Protein AF-A0A180EZE5-F1 (afdb_monomer_lite)

Foldseek 3Di:
DCPLLCLLVVDDFPPDPVPDLWRSSLQVVLVLVQVLVVNDALVSSQVSCVVCVVVSCVVPNTPRGRDHSVVNCVSVVPDDPVSVVVSCQQFNDDDDWDDCPPPNDNTWDKDFDADPVVRGTRHIDTAPDPLSCCVRLLVRLVVDQQQVHAAEDEQSNPDPSNVVSCVVRYVHYHYHHDVVPVVVVVLQVVLVVPDDFPDKDWDWDQPPNDIDIDIDTHDDCCSRPPDDD

Sequence (229 aa):
MDSIYSYPSSIEDFCMEKKCFHKLSDILPTGLLTCLSHGEDYEDMVLSGNTRERFLKEMIPPANGIPSHDTFNRVFSGLEPDLLRQCLNNYGRKLKGVSPGSRGNTGLYIVNARVAENRLCTGQKRADDKSNEITAVPCLIEELDIGDAVVSIDAVGCQRDTAGRIVEKTDHYLLALKQNQPDLLNDASCGFMACPPESVCEEWEYDHGRYETRKCSIIKAKDAVPEKI

Secondary structure (DSSP, 8-state):
---TTTHHHHS---S-TTS-SS-HHHHHHHHHHHHHTT--SHHHHHHHHHHTHHHHHHHS--TT-SPPHHHHHHHHHHS-HHHHHHHHHHHT--PPP--TTSTT----EEEEEEETTTTEEEEEEEESSSTTHHHHHHHHHHHS--TT--EEE-STT--HHHHHHHHTT-S-EEEPPSTTSHHHHHHHHHHHHHSPPSEEEEEEEEETTEEEEEEEEE--HHHHS----

Radius of gyration: 23.84 Å; chains: 1; bounding box: 56×47×60 Å

Structure (mmCIF, N/CA/C/O backbone):
data_AF-A0A180EZE5-F1
#
_entry.id   AF-A0A180EZE5-F1
#
loop_
_atom_site.group_PDB
_atom_site.id
_atom_site.type_symbol
_atom_site.label_atom_id
_atom_site.label_alt_id
_atom_site.label_comp_id
_atom_site.label_asym_id
_atom_site.label_entity_id
_atom_site.label_seq_id
_atom_site.pdbx_PDB_ins_code
_atom_site.Cartn_x
_atom_site.Cartn_y
_atom_site.Cartn_z
_atom_site.occupancy
_atom_site.B_iso_or_equiv
_atom_site.auth_seq_id
_atom_site.auth_comp_id
_atom_site.auth_asym_id
_atom_site.auth_atom_id
_atom_site.pdbx_PDB_model_num
ATOM 1 N N . MET A 1 1 ? -12.780 -5.098 1.896 1.00 33.25 1 MET A N 1
ATOM 2 C CA . MET A 1 1 ? -12.423 -3.974 2.787 1.00 33.25 1 MET A CA 1
ATOM 3 C C . MET A 1 1 ? -13.478 -3.781 3.870 1.00 33.25 1 MET A C 1
ATOM 5 O O . MET A 1 1 ? -14.440 -3.032 3.709 1.00 33.25 1 MET A O 1
ATOM 9 N N . ASP A 1 2 ? -13.305 -4.492 4.977 1.00 36.94 2 ASP A N 1
ATOM 10 C CA . ASP A 1 2 ? -14.077 -4.257 6.190 1.00 36.94 2 ASP A CA 1
ATOM 11 C C . ASP A 1 2 ? -13.624 -2.926 6.802 1.00 36.94 2 ASP A C 1
ATOM 13 O O . ASP A 1 2 ? -12.470 -2.743 7.184 1.00 36.94 2 ASP A O 1
ATOM 17 N N . SER A 1 3 ? -14.517 -1.939 6.787 1.00 47.31 3 SER A N 1
ATOM 18 C CA . SER A 1 3 ? -14.232 -0.611 7.326 1.00 47.31 3 SER A CA 1
ATOM 19 C C . SER A 1 3 ? -13.976 -0.683 8.837 1.00 47.31 3 SER A C 1
ATOM 21 O O . SER A 1 3 ? -14.446 -1.608 9.487 1.00 47.31 3 SER A O 1
ATOM 23 N N . ILE A 1 4 ? -13.347 0.329 9.451 1.00 48.94 4 ILE A N 1
ATOM 24 C CA . ILE A 1 4 ? -13.227 0.427 10.928 1.00 48.94 4 ILE A CA 1
ATOM 25 C C . ILE A 1 4 ? -14.594 0.288 11.647 1.00 48.94 4 ILE A C 1
ATOM 27 O O . ILE A 1 4 ? -14.664 -0.018 12.835 1.00 48.94 4 ILE A O 1
ATOM 31 N N . TYR A 1 5 ? -15.691 0.473 10.903 1.00 51.41 5 TYR A N 1
ATOM 32 C CA . TYR A 1 5 ? -17.084 0.315 11.323 1.00 51.41 5 TYR A CA 1
ATOM 33 C C . TYR A 1 5 ? -17.618 -1.127 11.318 1.00 51.41 5 TYR A C 1
ATOM 35 O O . TYR A 1 5 ? -18.712 -1.348 11.831 1.00 51.41 5 TYR A O 1
ATOM 43 N N . SER A 1 6 ? -16.908 -2.111 10.758 1.00 50.81 6 SER A N 1
ATOM 44 C CA . SER A 1 6 ? -17.297 -3.528 10.853 1.00 50.81 6 SER A CA 1
ATOM 45 C C . SER A 1 6 ? -16.911 -4.128 12.208 1.00 50.81 6 SER A C 1
ATOM 47 O O . SER A 1 6 ? -17.573 -5.043 12.689 1.00 50.81 6 SER A O 1
ATOM 49 N N . TYR A 1 7 ? -15.897 -3.562 12.872 1.00 55.97 7 TYR A N 1
ATOM 50 C CA . TYR A 1 7 ? -15.385 -4.045 14.152 1.00 55.97 7 TYR A CA 1
ATOM 51 C C . TYR A 1 7 ? -16.444 -4.119 15.269 1.00 55.97 7 TYR A C 1
ATOM 53 O O . TYR A 1 7 ? -16.537 -5.163 15.917 1.00 55.97 7 TYR A O 1
ATOM 61 N N . PRO A 1 8 ? -17.316 -3.110 15.476 1.00 54.44 8 PRO A N 1
ATOM 62 C CA . PRO A 1 8 ? -18.401 -3.228 16.446 1.00 54.44 8 PRO A CA 1
ATOM 63 C C . PRO A 1 8 ? -19.376 -4.375 16.155 1.00 54.44 8 PRO A C 1
ATOM 65 O O . PRO A 1 8 ? -20.054 -4.822 17.070 1.00 54.44 8 PRO A O 1
ATOM 68 N N . SER A 1 9 ? -19.446 -4.849 14.906 1.00 54.94 9 SER A N 1
ATOM 69 C CA . SER A 1 9 ? -20.296 -5.979 14.504 1.00 54.94 9 SER A CA 1
ATOM 70 C C . SER A 1 9 ? -19.668 -7.339 14.835 1.00 54.94 9 SER A C 1
ATOM 72 O O . SER A 1 9 ? -20.372 -8.342 14.846 1.00 54.94 9 SER A O 1
ATOM 74 N N . SER A 1 10 ? -18.353 -7.379 15.091 1.00 53.69 10 SER A N 1
ATOM 75 C CA . SER A 1 10 ? -17.615 -8.589 15.496 1.00 53.69 10 SER A CA 1
ATOM 76 C C . SER A 1 10 ? -17.546 -8.807 17.010 1.00 53.69 10 SER A C 1
ATOM 78 O O . SER A 1 10 ? -17.134 -9.877 17.451 1.00 53.69 10 SER A O 1
ATOM 80 N N . ILE A 1 11 ? -17.944 -7.811 17.807 1.00 61.69 11 ILE A N 1
ATOM 81 C CA . ILE A 1 11 ? -18.055 -7.941 19.261 1.00 61.69 11 ILE A CA 1
ATOM 82 C C . ILE A 1 11 ? -19.474 -8.415 19.575 1.00 61.69 11 ILE A C 1
ATOM 84 O O . ILE A 1 11 ? -20.438 -7.785 19.141 1.00 61.69 11 ILE A O 1
ATOM 88 N N . GLU A 1 12 ? -19.609 -9.502 20.339 1.00 60.44 12 GLU A N 1
ATOM 89 C CA . GLU A 1 12 ? -20.913 -9.893 20.879 1.00 60.44 12 GLU A CA 1
ATOM 90 C C . GLU A 1 12 ? -21.479 -8.745 21.722 1.00 60.44 12 GLU A C 1
ATOM 92 O O . GLU A 1 12 ? -20.842 -8.272 22.668 1.00 60.44 12 GLU A O 1
ATOM 97 N N . ASP A 1 13 ? -22.673 -8.272 21.359 1.00 64.00 13 ASP A N 1
ATOM 98 C CA . ASP A 1 13 ? -23.316 -7.177 22.073 1.00 64.00 13 ASP A CA 1
ATOM 99 C C . ASP A 1 13 ? -23.750 -7.657 23.463 1.00 64.00 13 ASP A C 1
ATOM 101 O O . ASP A 1 13 ? -24.774 -8.314 23.645 1.00 64.00 13 ASP A O 1
ATOM 105 N N . PHE A 1 14 ? -22.938 -7.332 24.466 1.00 68.81 14 PHE A N 1
ATOM 106 C CA . PHE A 1 14 ? -23.221 -7.615 25.871 1.00 68.81 14 PHE A CA 1
ATOM 107 C C . PHE A 1 14 ? -24.246 -6.638 26.469 1.00 68.81 14 PHE A C 1
ATOM 109 O O . PHE A 1 14 ? -24.615 -6.755 27.644 1.00 68.81 14 PHE A O 1
ATOM 116 N N . CYS A 1 15 ? -24.723 -5.653 25.699 1.00 62.47 15 CYS A N 1
ATOM 117 C CA . CYS A 1 15 ? -25.784 -4.768 26.145 1.00 62.47 15 CYS A CA 1
ATOM 118 C C . CYS A 1 15 ? -27.107 -5.539 26.227 1.00 62.47 15 CYS A C 1
ATOM 120 O O . CYS A 1 15 ? -27.532 -6.217 25.298 1.00 62.47 15 CYS A O 1
ATOM 122 N N . MET A 1 16 ? -27.824 -5.394 27.342 1.00 60.62 16 MET A N 1
ATOM 123 C CA . MET A 1 16 ? -29.148 -6.003 27.488 1.00 60.62 16 MET A CA 1
ATOM 124 C C . MET A 1 16 ? -30.134 -5.425 26.455 1.00 60.62 16 MET A C 1
ATOM 126 O O . MET A 1 16 ? -30.582 -4.287 26.620 1.00 60.62 16 MET A O 1
ATOM 130 N N . GLU A 1 17 ? -30.543 -6.226 25.462 1.00 55.16 17 GLU A N 1
ATOM 131 C CA . GLU A 1 17 ? -31.421 -5.828 24.339 1.00 55.16 17 GLU A CA 1
ATOM 132 C C . GLU A 1 17 ? -32.682 -5.056 24.769 1.00 55.16 17 GLU A C 1
ATOM 134 O O . GLU A 1 17 ? -33.118 -4.126 24.099 1.00 55.16 17 GLU A O 1
ATOM 139 N N . LYS A 1 18 ? -33.268 -5.392 25.927 1.00 56.03 18 LYS A N 1
ATOM 140 C CA . LYS A 1 18 ? -34.511 -4.771 26.430 1.00 56.03 18 LYS A CA 1
ATOM 141 C C . LYS A 1 18 ? -34.307 -3.485 27.244 1.00 56.03 18 LYS A C 1
ATOM 143 O O . LYS A 1 18 ? -35.283 -2.919 27.732 1.00 56.03 18 LYS A O 1
ATOM 148 N N . LYS A 1 19 ? -33.062 -3.042 27.449 1.00 59.91 19 LYS A N 1
ATOM 149 C CA . LYS A 1 19 ? -32.699 -1.833 28.220 1.00 59.91 19 LYS A CA 1
ATOM 150 C C . LYS A 1 19 ? -31.668 -0.951 27.504 1.00 59.91 19 LYS A C 1
ATOM 152 O O . LYS A 1 19 ? -31.106 -0.047 28.130 1.00 59.91 19 LYS A O 1
ATOM 157 N N . CYS A 1 20 ? -31.389 -1.218 26.229 1.00 64.88 20 CYS A N 1
ATOM 158 C CA . CYS A 1 20 ? -30.400 -0.476 25.462 1.00 64.88 20 CYS A CA 1
ATOM 159 C C . CYS A 1 20 ? -31.057 0.274 24.306 1.00 64.88 20 CYS A C 1
ATOM 161 O O . CYS A 1 20 ? -31.614 -0.330 23.396 1.00 64.88 20 CYS A O 1
ATOM 163 N N . PHE A 1 21 ? -30.988 1.603 24.355 1.00 68.06 21 PHE A N 1
ATOM 164 C CA . PHE A 1 21 ? -31.449 2.469 23.270 1.00 68.06 21 PHE A CA 1
ATOM 165 C C . PHE A 1 21 ? -30.350 2.735 22.231 1.00 68.06 21 PHE A C 1
ATOM 167 O O . PHE A 1 21 ? -30.647 3.202 21.142 1.00 68.06 21 PHE A O 1
ATOM 174 N N . HIS A 1 22 ? -29.087 2.424 22.516 1.00 75.25 22 HIS A N 1
ATOM 175 C CA . HIS A 1 22 ? -27.974 2.651 21.590 1.00 75.25 22 HIS A CA 1
ATOM 176 C C . HIS A 1 22 ? -27.316 1.316 21.256 1.00 75.25 22 HIS A C 1
ATOM 178 O O . HIS A 1 22 ? -27.099 0.504 22.155 1.00 75.25 22 HIS A O 1
ATOM 184 N N . LYS A 1 23 ? -27.006 1.075 19.980 1.00 74.06 23 LYS A N 1
ATOM 185 C CA . LYS A 1 23 ? -26.261 -0.125 19.586 1.00 74.06 23 LYS A CA 1
ATOM 186 C C . LYS A 1 23 ? -24.794 0.041 19.950 1.00 74.06 23 LYS A C 1
ATOM 188 O O . LYS A 1 23 ? -24.275 1.157 19.907 1.00 74.06 23 LYS A O 1
ATOM 193 N N . LEU A 1 24 ? -24.092 -1.058 20.217 1.00 74.19 24 LEU A N 1
ATOM 194 C CA . LEU A 1 24 ? -22.646 -1.019 20.452 1.00 74.19 24 LEU A CA 1
ATOM 195 C C . LEU A 1 24 ? -21.884 -0.364 19.277 1.00 74.19 24 LEU A C 1
ATOM 197 O O . LEU A 1 24 ? -20.945 0.406 19.497 1.00 74.19 24 LEU A O 1
ATOM 201 N N . SER A 1 25 ? -22.367 -0.569 18.045 1.00 71.44 25 SER A N 1
ATOM 202 C CA . SER A 1 25 ? -21.892 0.094 16.818 1.00 71.44 25 SER A CA 1
ATOM 203 C C . SER A 1 25 ? -21.972 1.613 16.830 1.00 71.44 25 SER A C 1
ATOM 205 O O . SER A 1 25 ? -21.179 2.260 16.153 1.00 71.44 25 SER A O 1
ATOM 207 N N . ASP A 1 26 ? -22.882 2.186 17.610 1.00 73.38 26 ASP A N 1
ATOM 208 C CA . ASP A 1 26 ? -23.097 3.631 17.677 1.00 73.38 26 ASP A CA 1
ATOM 209 C C . ASP A 1 26 ? -22.217 4.260 18.776 1.00 73.38 26 ASP A C 1
ATOM 211 O O . ASP A 1 26 ? -21.847 5.435 18.722 1.00 73.38 26 ASP A O 1
ATOM 215 N N . ILE A 1 27 ? -21.850 3.460 19.784 1.00 80.62 27 ILE A N 1
ATOM 216 C CA . ILE A 1 27 ? -21.173 3.907 21.007 1.00 80.62 27 ILE A CA 1
ATOM 217 C C . ILE A 1 27 ? -19.649 3.882 20.839 1.00 80.62 27 ILE A C 1
ATOM 219 O O . ILE A 1 27 ? -18.979 4.878 21.130 1.00 80.62 27 ILE A O 1
ATOM 223 N N . LEU A 1 28 ? -19.085 2.772 20.348 1.00 78.88 28 LEU A N 1
ATOM 224 C CA . LEU A 1 28 ? -17.627 2.590 20.258 1.00 78.88 28 LEU A CA 1
ATOM 225 C C . LEU A 1 28 ? -16.921 3.640 19.386 1.00 78.88 28 LEU A C 1
ATOM 227 O O . LEU A 1 28 ? -15.881 4.151 19.812 1.00 78.88 28 LEU A O 1
ATOM 231 N N . PRO A 1 29 ? -17.453 4.022 18.211 1.00 76.88 29 PRO A N 1
ATOM 232 C CA . PRO A 1 29 ? -16.787 4.988 17.338 1.00 76.88 29 PRO A CA 1
ATOM 233 C C . PRO A 1 29 ? -16.702 6.374 17.974 1.00 76.88 29 PRO A C 1
ATOM 235 O O . PRO A 1 29 ? -15.671 7.036 17.859 1.00 76.88 29 PRO A O 1
ATOM 238 N N . THR A 1 30 ? -17.737 6.779 18.716 1.00 80.31 30 THR A N 1
ATOM 239 C CA . THR A 1 30 ? -17.747 8.048 19.456 1.00 80.31 30 THR A CA 1
ATOM 240 C C . THR A 1 30 ? -16.664 8.066 20.536 1.00 80.31 30 THR A C 1
ATOM 242 O O . THR A 1 30 ? -15.909 9.037 20.631 1.00 80.31 30 THR A O 1
ATOM 245 N N . GLY A 1 31 ? -16.509 6.979 21.300 1.00 79.88 31 GLY A N 1
ATOM 246 C CA . GLY A 1 31 ? -15.429 6.874 22.287 1.00 79.88 31 GLY A CA 1
ATOM 247 C C . GLY A 1 31 ? -14.039 6.862 21.646 1.00 79.88 31 GLY A C 1
ATOM 248 O O . GLY A 1 31 ? -13.158 7.605 22.074 1.00 79.88 31 GLY A O 1
ATOM 249 N N . LEU A 1 32 ? -13.857 6.120 20.550 1.00 76.75 32 LEU A N 1
ATOM 250 C CA . LEU A 1 32 ? -12.596 6.082 19.803 1.00 76.75 32 LEU A CA 1
ATOM 251 C C . LEU A 1 32 ? -12.189 7.469 19.276 1.00 76.75 32 LEU A C 1
ATOM 253 O O . LEU A 1 32 ? -11.058 7.908 19.487 1.00 76.75 32 LEU A O 1
ATOM 257 N N . LEU A 1 33 ? -13.109 8.177 18.614 1.00 76.06 33 LEU A N 1
ATOM 258 C CA . LEU A 1 33 ? -12.893 9.532 18.091 1.00 76.06 33 LEU A CA 1
ATOM 259 C C . LEU A 1 33 ? -12.525 10.522 19.195 1.00 76.06 33 LEU A C 1
ATOM 261 O O . LEU A 1 33 ? -11.694 11.408 18.976 1.00 76.06 33 LEU A O 1
ATOM 265 N N . THR A 1 34 ? -13.128 10.361 20.370 1.00 81.56 34 THR A N 1
ATOM 266 C CA . THR A 1 34 ? -12.849 11.181 21.550 1.00 81.56 34 THR A CA 1
ATOM 267 C C . THR A 1 34 ? -11.429 10.944 22.049 1.00 81.56 34 THR A C 1
ATOM 269 O O . THR A 1 34 ? -10.660 11.900 22.137 1.00 81.56 34 THR A O 1
ATOM 272 N N . CYS A 1 35 ? -11.019 9.685 22.233 1.00 72.81 35 CYS A N 1
ATOM 273 C CA . CYS A 1 35 ? -9.651 9.349 22.637 1.00 72.81 35 CYS A CA 1
ATOM 274 C C . CYS A 1 35 ? -8.601 9.820 21.616 1.00 72.81 35 CYS A C 1
ATOM 276 O O . CYS A 1 35 ? -7.550 10.340 21.990 1.00 72.81 35 CYS A O 1
ATOM 278 N N . LEU A 1 36 ? -8.883 9.694 20.313 1.00 69.81 36 LEU A N 1
ATOM 279 C CA . LEU A 1 36 ? -8.010 10.208 19.247 1.00 69.81 36 LEU A CA 1
ATOM 280 C C . LEU A 1 36 ? -7.904 11.740 19.246 1.00 69.81 36 LEU A C 1
ATOM 282 O O . LEU A 1 36 ? -6.937 12.289 18.723 1.00 69.81 36 LEU A O 1
ATOM 286 N N . SER A 1 37 ? -8.889 12.421 19.829 1.00 72.44 37 SER A N 1
ATOM 287 C CA . SER A 1 37 ? -8.947 13.879 19.944 1.00 72.44 37 SER A CA 1
ATOM 288 C C . SER A 1 37 ? -8.471 14.394 21.301 1.00 72.44 37 SER A C 1
ATOM 290 O O . SER A 1 37 ? -8.698 15.563 21.596 1.00 72.44 37 SER A O 1
ATOM 292 N N .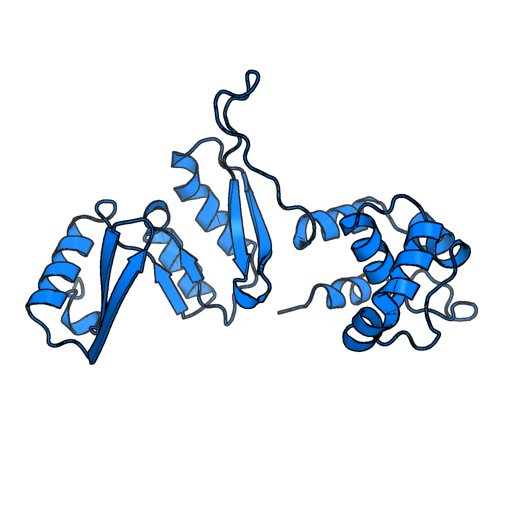 HIS A 1 38 ? -7.802 13.549 22.093 1.00 67.94 38 HIS A N 1
ATOM 293 C CA . HIS A 1 38 ? -7.311 13.858 23.440 1.00 67.94 38 HIS A CA 1
ATOM 294 C C . HIS A 1 38 ? -8.396 14.087 24.503 1.00 67.94 38 HIS A C 1
ATOM 296 O O . HIS A 1 38 ? -8.103 14.701 25.520 1.00 67.94 38 HIS A O 1
ATOM 302 N N . GLY A 1 39 ? -9.618 13.590 24.292 1.00 77.50 39 GLY A N 1
ATOM 303 C CA . GLY A 1 39 ? -10.589 13.480 25.380 1.00 77.50 39 GLY A CA 1
ATOM 304 C C . GLY A 1 39 ? -10.236 12.310 26.299 1.00 77.50 39 GLY A C 1
ATOM 305 O O . GLY A 1 39 ? -9.794 11.256 25.824 1.00 77.50 39 GLY A O 1
ATOM 306 N N . GLU A 1 40 ? -10.406 12.505 27.601 1.00 77.19 40 GLU A N 1
ATOM 307 C CA . GLU A 1 40 ? -9.927 11.599 28.649 1.00 77.19 40 GLU A CA 1
ATOM 308 C C . GLU A 1 40 ? -11.063 10.943 29.439 1.00 77.19 40 GLU A C 1
ATOM 310 O O . GLU A 1 40 ? -10.850 9.882 30.031 1.00 77.19 40 GLU A O 1
ATOM 315 N N . ASP A 1 41 ? -12.268 11.517 29.419 1.00 81.38 41 ASP A N 1
ATOM 316 C CA . ASP A 1 41 ? -13.398 11.024 30.205 1.00 81.38 41 ASP A CA 1
ATOM 317 C C . ASP A 1 41 ? -14.704 10.856 29.402 1.00 81.38 41 ASP A C 1
ATOM 319 O O . ASP A 1 41 ? -14.783 11.059 28.188 1.00 81.38 41 ASP A O 1
ATOM 323 N N . TYR A 1 42 ? -15.747 10.386 30.087 1.00 86.88 42 TYR A N 1
ATOM 324 C CA . TYR A 1 42 ? -17.048 10.131 29.471 1.00 86.88 42 TYR A CA 1
ATOM 325 C C . TYR A 1 42 ? -17.831 11.412 29.160 1.00 86.88 42 TYR A C 1
ATOM 327 O O . TYR A 1 42 ? -18.708 11.380 28.296 1.00 86.88 42 TYR A O 1
ATOM 335 N N . GLU A 1 43 ? -17.524 12.528 29.820 1.00 85.75 43 GLU A N 1
ATOM 336 C CA . GLU A 1 43 ? -18.112 13.832 29.502 1.00 85.75 43 GLU A CA 1
ATOM 337 C C . GLU A 1 43 ? -17.502 14.385 28.210 1.00 85.75 43 GLU A C 1
ATOM 339 O O . GLU A 1 43 ? -18.229 14.867 27.338 1.00 85.75 43 GLU A O 1
ATOM 344 N N . ASP A 1 44 ? -16.197 14.196 28.006 1.00 83.06 44 ASP A N 1
ATOM 345 C CA . ASP A 1 44 ? -15.520 14.481 26.743 1.00 83.06 44 ASP A CA 1
ATOM 346 C C . ASP A 1 44 ? -16.136 13.685 25.588 1.00 83.06 44 ASP A C 1
ATOM 348 O O . ASP A 1 44 ? -16.247 14.200 24.473 1.00 83.06 44 ASP A O 1
ATOM 352 N N . MET A 1 45 ? -16.587 12.448 25.831 1.00 86.38 45 MET A N 1
ATOM 353 C CA . MET A 1 45 ? -17.261 11.636 24.808 1.00 86.38 45 MET A CA 1
ATOM 354 C C . MET A 1 45 ? -18.618 12.217 24.416 1.00 86.38 45 MET A C 1
ATOM 356 O O . MET A 1 45 ? -18.942 12.283 23.226 1.00 86.38 45 MET A O 1
ATOM 360 N N . VAL A 1 46 ? -19.393 12.692 25.392 1.00 87.56 46 VAL A N 1
ATOM 361 C CA . VAL A 1 46 ? -20.659 13.395 25.143 1.00 87.56 46 VAL A CA 1
ATOM 362 C C . VAL A 1 46 ? -20.396 14.697 24.387 1.00 87.56 46 VAL A C 1
ATOM 364 O O . VAL A 1 46 ? -21.050 14.975 23.379 1.00 87.56 46 VAL A O 1
ATOM 367 N N . LEU A 1 47 ? -19.418 15.490 24.826 1.00 85.38 47 LEU A N 1
ATOM 368 C CA . LEU A 1 47 ? -19.050 16.755 24.195 1.00 85.38 47 LEU A CA 1
ATOM 369 C C . LEU A 1 47 ? -18.584 16.548 22.749 1.00 85.38 47 LEU A C 1
ATOM 371 O O . LEU A 1 47 ? -19.043 17.243 21.841 1.00 85.38 47 LEU A O 1
ATOM 375 N N . SER A 1 48 ? -17.710 15.573 22.519 1.00 82.62 48 SER A N 1
ATOM 376 C CA . SER A 1 48 ? -17.200 15.188 21.201 1.00 82.62 48 SER A CA 1
ATOM 377 C C . SER A 1 48 ? -18.328 14.713 20.285 1.00 82.62 48 SER A C 1
ATOM 379 O O . SER A 1 48 ? -18.431 15.180 19.146 1.00 82.62 48 SER A O 1
ATOM 381 N N . GLY A 1 49 ? -19.226 13.869 20.804 1.00 84.00 49 GLY A N 1
ATOM 382 C CA . GLY A 1 49 ? -20.406 13.392 20.091 1.00 84.00 49 GLY A CA 1
ATOM 383 C C . GLY A 1 49 ? -21.317 14.530 19.633 1.00 84.00 49 GLY A C 1
ATOM 384 O O . GLY A 1 49 ? -21.701 14.582 18.468 1.00 84.00 49 GLY A O 1
ATOM 385 N N . ASN A 1 50 ? -21.597 15.490 20.516 1.00 83.44 50 ASN A N 1
ATOM 386 C CA . ASN A 1 50 ? -22.417 16.659 20.189 1.00 83.44 50 ASN A CA 1
ATOM 387 C C . ASN A 1 50 ? -21.712 17.615 19.215 1.00 83.44 50 ASN A C 1
ATOM 389 O O . ASN A 1 50 ? -22.311 18.090 18.253 1.00 83.44 50 ASN A O 1
ATOM 393 N N . THR A 1 51 ? -20.419 17.872 19.417 1.00 82.81 51 THR A N 1
ATOM 394 C CA . THR A 1 51 ? -19.644 18.804 18.576 1.00 82.81 51 THR A CA 1
ATOM 395 C C . THR A 1 51 ? -19.462 18.270 17.153 1.00 82.81 51 THR A C 1
ATOM 397 O O . THR A 1 51 ? -19.339 19.040 16.200 1.00 82.81 51 THR A O 1
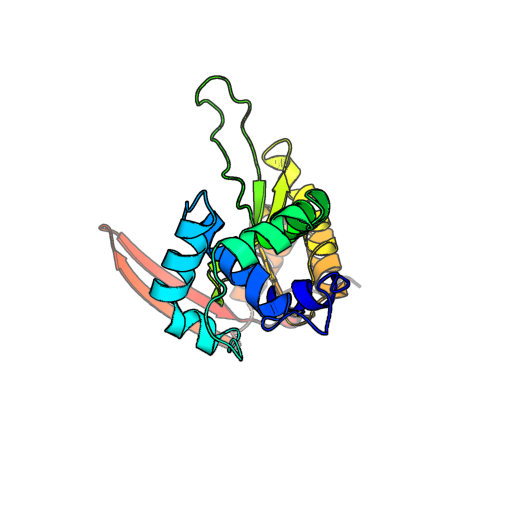ATOM 400 N N . ARG A 1 52 ? -19.448 16.944 16.990 1.00 77.38 52 ARG A N 1
ATOM 401 C CA . ARG A 1 52 ? -19.220 16.251 15.714 1.00 77.38 52 ARG A CA 1
ATOM 402 C C . ARG A 1 52 ? -20.446 15.477 15.245 1.00 77.38 52 ARG A C 1
ATOM 404 O O . ARG A 1 52 ? -20.319 14.599 14.397 1.00 77.38 52 ARG A O 1
ATOM 411 N N . GLU A 1 53 ? -21.629 15.825 15.745 1.00 75.31 53 GLU A N 1
ATOM 412 C CA . GLU A 1 53 ? -22.866 15.077 15.506 1.00 75.31 53 GLU A CA 1
ATOM 413 C C . GLU A 1 53 ? -23.159 14.913 14.008 1.00 75.31 53 GLU A C 1
ATOM 415 O O . GLU A 1 53 ? -23.553 13.839 13.564 1.00 75.31 53 GLU A O 1
ATOM 420 N N . ARG A 1 54 ? -22.911 15.953 13.202 1.00 75.19 54 ARG A N 1
ATOM 421 C CA . ARG A 1 54 ? -23.085 15.892 11.744 1.00 75.19 54 ARG A CA 1
ATOM 422 C C . ARG A 1 54 ? -22.179 14.842 11.092 1.00 75.19 54 ARG A C 1
ATOM 424 O O . ARG A 1 54 ? -22.658 14.041 10.301 1.00 75.19 54 ARG A O 1
ATOM 431 N N . PHE A 1 55 ? -20.898 14.842 11.450 1.00 72.44 55 PHE A N 1
ATOM 432 C CA . PHE A 1 55 ? -19.912 13.880 10.956 1.00 72.44 55 PHE A CA 1
ATOM 433 C C . PHE A 1 55 ? -20.260 12.455 11.402 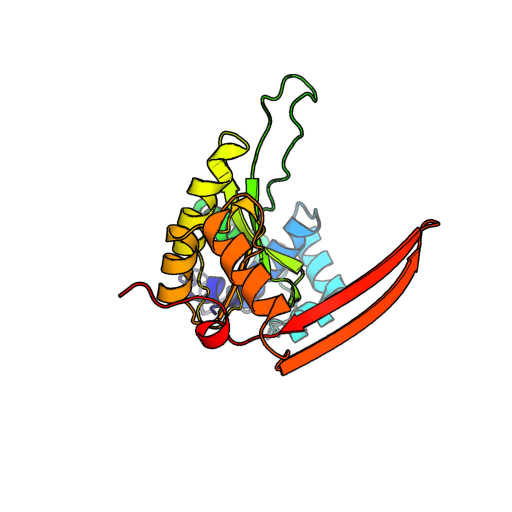1.00 72.44 55 PHE A C 1
ATOM 435 O O . PHE A 1 55 ? -20.248 11.532 10.595 1.00 72.44 55 PHE A O 1
ATOM 442 N N . LEU A 1 56 ? -20.670 12.289 12.663 1.00 71.06 56 LEU A N 1
ATOM 443 C CA . LEU A 1 56 ? -21.135 11.005 13.182 1.00 71.06 56 LEU A CA 1
ATOM 444 C C . LEU A 1 56 ? -22.388 10.520 12.451 1.00 71.06 56 LEU A C 1
ATOM 446 O O . LEU A 1 56 ? -22.416 9.368 12.056 1.00 71.06 56 LEU A O 1
ATOM 450 N N . LYS A 1 57 ? -23.375 11.382 12.179 1.00 71.94 57 LYS A N 1
ATOM 451 C CA . LYS A 1 57 ? -24.588 11.016 11.425 1.00 71.94 57 LYS A CA 1
ATOM 452 C C . LYS A 1 57 ? -24.303 10.567 9.993 1.00 71.94 57 LYS A C 1
ATOM 454 O O . LYS A 1 57 ? -24.996 9.684 9.499 1.00 71.94 57 LYS A O 1
ATOM 459 N N . GLU A 1 58 ? -23.317 11.176 9.337 1.00 70.94 58 GLU A N 1
ATOM 460 C CA . GLU A 1 58 ? -22.895 10.803 7.981 1.00 70.94 58 GLU A CA 1
ATOM 461 C C . GLU A 1 58 ? -22.182 9.440 7.955 1.00 70.94 58 GLU A C 1
ATOM 463 O O . GLU A 1 58 ? -22.283 8.717 6.967 1.00 70.94 58 GLU A O 1
ATOM 468 N N . MET A 1 59 ? -21.501 9.063 9.041 1.00 63.75 59 MET A N 1
ATOM 469 C CA . MET A 1 59 ? -20.746 7.807 9.129 1.00 63.75 59 MET A CA 1
ATOM 470 C C . MET A 1 59 ? -21.545 6.657 9.745 1.00 63.75 59 MET A C 1
ATOM 472 O O . MET A 1 59 ? -21.451 5.522 9.287 1.00 63.75 59 MET A O 1
ATOM 476 N N . ILE A 1 60 ? -22.292 6.940 10.811 1.00 65.69 60 ILE A N 1
ATOM 477 C CA . ILE A 1 60 ? -23.060 6.002 11.631 1.00 65.69 60 ILE A CA 1
ATOM 478 C C . ILE A 1 60 ? -24.270 6.766 12.180 1.00 65.69 60 ILE A C 1
ATOM 480 O O . ILE A 1 60 ? -24.155 7.403 13.223 1.00 65.69 60 ILE A O 1
ATOM 484 N N . PRO A 1 61 ? -25.428 6.756 11.502 1.00 62.47 61 PRO A N 1
ATOM 485 C CA . PRO A 1 61 ? -26.603 7.494 11.950 1.00 62.47 61 PRO A CA 1
ATOM 486 C C . PRO A 1 61 ? -27.122 6.897 13.267 1.00 62.47 61 PRO A C 1
ATOM 488 O O . PRO A 1 61 ? -27.759 5.838 13.240 1.00 62.47 61 PRO A O 1
ATOM 491 N N . PRO A 1 62 ? -26.885 7.542 14.429 1.00 63.22 62 PRO A N 1
ATOM 492 C CA . PRO A 1 62 ? -27.287 6.957 15.692 1.00 63.22 62 PRO A CA 1
ATOM 493 C C . PRO A 1 62 ? -28.802 7.112 15.810 1.00 63.22 62 PRO A C 1
ATOM 495 O O . PRO A 1 62 ? -29.322 8.230 15.846 1.00 63.22 62 PRO A O 1
ATOM 498 N N . ALA A 1 63 ? -29.523 5.991 15.868 1.00 66.56 63 ALA A N 1
ATOM 499 C CA . ALA A 1 63 ? -30.988 5.985 15.833 1.00 66.56 63 ALA A CA 1
ATOM 500 C C . ALA A 1 63 ? -31.624 6.797 16.979 1.00 66.56 63 ALA A C 1
ATOM 502 O O . ALA A 1 63 ? -32.724 7.320 16.824 1.00 66.56 63 ALA A O 1
ATOM 503 N N . ASN A 1 64 ? -30.916 6.922 18.106 1.00 75.75 64 ASN A N 1
ATOM 504 C CA . ASN A 1 64 ? -31.391 7.573 19.328 1.00 75.75 64 ASN A CA 1
ATOM 505 C C . ASN A 1 64 ? -30.478 8.722 19.803 1.00 75.75 64 ASN A C 1
ATOM 507 O O . ASN A 1 64 ? -30.494 9.078 20.978 1.00 75.75 64 ASN A O 1
ATOM 511 N N . GLY A 1 65 ? -29.688 9.316 18.900 1.00 78.19 65 GLY A N 1
ATOM 512 C CA . GLY A 1 65 ? -28.791 10.432 19.227 1.00 78.19 65 GLY A CA 1
ATOM 513 C C . GLY A 1 65 ? -27.525 10.016 19.986 1.00 78.19 65 GLY A C 1
ATOM 514 O O . GLY A 1 65 ? -27.168 8.837 20.028 1.00 78.19 65 GLY A O 1
ATOM 515 N N . ILE A 1 66 ? -26.819 10.999 20.552 1.00 83.75 66 ILE A N 1
ATOM 516 C CA . ILE A 1 66 ? -25.557 10.777 21.273 1.00 83.75 66 ILE A CA 1
ATOM 517 C C . ILE A 1 66 ? -25.839 10.151 22.654 1.00 83.75 66 ILE A C 1
ATOM 519 O O . ILE A 1 66 ? -26.671 10.685 23.391 1.00 83.75 66 ILE A O 1
ATOM 523 N N . PRO A 1 67 ? -25.163 9.045 23.027 1.00 85.50 67 PRO A N 1
ATOM 524 C CA . PRO A 1 67 ? -25.299 8.437 24.350 1.00 85.50 67 PRO A CA 1
ATOM 525 C C . PRO A 1 67 ? -24.898 9.383 25.493 1.00 85.50 67 PRO A C 1
ATOM 527 O O . PRO A 1 67 ? -24.056 10.260 25.320 1.00 85.50 67 PRO A O 1
ATOM 530 N N . SER A 1 68 ? -25.454 9.167 26.688 1.00 85.50 68 SER A N 1
ATOM 531 C CA . SER A 1 68 ? -25.028 9.869 27.910 1.00 85.50 68 SER A CA 1
ATOM 532 C C . SER A 1 68 ? -23.684 9.354 28.444 1.00 85.50 68 SER A C 1
ATOM 534 O O . SER A 1 68 ? -23.287 8.224 28.143 1.00 85.50 68 SER A O 1
ATOM 536 N N . HIS A 1 69 ? -23.028 10.130 29.318 1.00 82.50 69 HIS A N 1
ATOM 537 C CA . HIS A 1 69 ? -21.801 9.697 30.001 1.00 82.50 69 HIS A CA 1
ATOM 538 C C . HIS A 1 69 ? -22.009 8.388 30.783 1.00 82.50 69 HIS A C 1
ATOM 540 O O . HIS A 1 69 ? -21.147 7.516 30.748 1.00 82.50 69 HIS A O 1
ATOM 546 N N . ASP A 1 70 ? -23.178 8.188 31.407 1.00 80.81 70 ASP A N 1
ATOM 547 C CA . ASP A 1 70 ? -23.534 6.938 32.097 1.00 80.81 70 ASP A CA 1
ATOM 548 C C . ASP A 1 70 ? -23.595 5.743 31.140 1.00 80.81 70 ASP A C 1
ATOM 550 O O . ASP A 1 70 ? -23.199 4.625 31.482 1.00 80.81 70 ASP A O 1
ATOM 554 N N . THR A 1 71 ? -24.087 5.975 29.921 1.00 84.12 71 THR A N 1
ATOM 555 C CA . THR A 1 71 ? -24.163 4.943 28.883 1.00 84.12 71 THR A CA 1
ATOM 556 C C . THR A 1 71 ? -22.766 4.572 28.402 1.00 84.12 71 THR A C 1
ATOM 558 O O . THR A 1 71 ? -22.458 3.382 28.314 1.00 84.12 71 THR A O 1
ATOM 561 N N . PHE A 1 72 ? -21.903 5.564 28.162 1.00 84.50 72 PHE A N 1
ATOM 562 C CA . PHE A 1 72 ? -20.495 5.330 27.846 1.00 84.50 72 PHE A CA 1
ATOM 563 C C . PHE A 1 72 ? -19.789 4.580 28.972 1.00 84.50 72 PHE A C 1
ATOM 565 O O . PHE A 1 72 ? -19.187 3.542 28.714 1.00 84.50 72 PHE A O 1
ATOM 572 N N . ASN A 1 73 ? -19.935 5.031 30.217 1.00 83.06 73 ASN A N 1
ATOM 573 C CA . ASN A 1 73 ? -19.322 4.393 31.375 1.00 83.06 73 ASN A CA 1
ATOM 574 C C . ASN A 1 73 ? -19.725 2.920 31.495 1.00 83.06 73 ASN A C 1
ATOM 576 O O . ASN A 1 73 ? -18.869 2.053 31.651 1.00 83.06 73 ASN A O 1
ATOM 580 N N . ARG A 1 74 ? -21.018 2.612 31.354 1.00 81.62 74 ARG A N 1
ATOM 581 C CA . ARG A 1 74 ? -21.520 1.234 31.417 1.00 81.62 74 ARG A CA 1
ATOM 582 C C . ARG A 1 74 ? -20.930 0.347 30.320 1.00 81.62 74 ARG A C 1
ATOM 584 O O . ARG A 1 74 ? -20.589 -0.799 30.596 1.00 81.62 74 ARG A O 1
ATOM 591 N N . VAL A 1 75 ? -20.834 0.857 29.093 1.00 80.44 75 VAL A N 1
ATOM 592 C CA . VAL A 1 75 ? -20.310 0.096 27.951 1.00 80.44 75 VAL A CA 1
ATOM 593 C C . VAL A 1 75 ? -18.802 -0.082 28.058 1.00 80.44 75 VAL A C 1
ATOM 595 O O . VAL A 1 75 ? -18.326 -1.208 27.990 1.00 80.44 75 VAL A O 1
ATOM 598 N N . PHE A 1 76 ? -18.045 0.989 28.293 1.00 76.25 76 PHE A N 1
ATOM 599 C CA . PHE A 1 76 ? -16.587 0.919 28.390 1.00 76.25 76 PHE A CA 1
ATOM 600 C C . PHE A 1 76 ? -16.104 0.173 29.638 1.00 76.25 76 PHE A C 1
ATOM 602 O O . PHE A 1 76 ? -15.072 -0.484 29.568 1.00 76.25 76 PHE A O 1
ATOM 609 N N . SER A 1 77 ? -16.864 0.183 30.739 1.00 78.25 77 SER A N 1
ATOM 610 C CA . SER A 1 77 ? -16.566 -0.651 31.916 1.00 78.25 77 SER A CA 1
ATOM 611 C C . SER A 1 77 ? -16.817 -2.142 31.680 1.00 78.25 77 SER A C 1
ATOM 613 O O . SER A 1 77 ? -16.209 -2.973 32.349 1.00 78.25 77 SER A O 1
ATOM 615 N N . GLY A 1 78 ? -17.734 -2.488 30.770 1.00 74.00 78 GLY A N 1
ATOM 616 C CA . GLY A 1 78 ? -18.012 -3.873 30.375 1.00 74.00 78 GLY A CA 1
ATOM 617 C C . GLY A 1 78 ? -17.142 -4.371 29.220 1.00 74.00 78 GLY A C 1
ATOM 618 O O . GLY A 1 78 ? -17.120 -5.568 28.949 1.00 74.00 78 GLY A O 1
ATOM 619 N N . LEU A 1 79 ? -16.432 -3.467 28.542 1.00 72.00 79 LEU A N 1
ATOM 620 C CA . LEU A 1 79 ? -15.578 -3.797 27.413 1.00 72.00 79 LEU A CA 1
ATOM 621 C C . LEU A 1 79 ? -14.253 -4.379 27.907 1.00 72.00 79 LEU A C 1
ATOM 623 O O . LEU A 1 79 ? -13.554 -3.763 28.712 1.00 72.00 79 LEU A O 1
ATOM 627 N N . GLU A 1 80 ? -13.866 -5.539 27.384 1.00 66.88 80 GLU A N 1
ATOM 628 C CA . GLU A 1 80 ? -12.565 -6.115 27.705 1.00 66.88 80 GLU A CA 1
ATOM 629 C C . GLU A 1 80 ? -11.440 -5.208 27.156 1.00 66.88 80 GLU A C 1
ATOM 631 O O . GLU A 1 80 ? -11.409 -4.925 25.950 1.00 66.88 80 GLU A O 1
ATOM 636 N N . PRO A 1 81 ? -10.499 -4.731 27.998 1.00 60.72 81 PRO A N 1
ATOM 637 C CA . PRO A 1 81 ? -9.446 -3.804 27.570 1.00 60.72 81 PRO A CA 1
ATOM 638 C C . PRO A 1 81 ? -8.581 -4.339 26.422 1.00 60.72 81 PRO A C 1
ATOM 640 O O . PRO A 1 81 ? -8.064 -3.560 25.614 1.00 60.72 81 PRO A O 1
ATOM 643 N N . ASP A 1 82 ? -8.434 -5.661 26.335 1.00 57.12 82 ASP A N 1
ATOM 644 C CA . ASP A 1 82 ? -7.644 -6.321 25.300 1.00 57.12 82 ASP A CA 1
ATOM 645 C C . ASP A 1 82 ? -8.335 -6.310 23.928 1.00 57.12 82 ASP A C 1
ATOM 647 O O . ASP A 1 82 ? -7.646 -6.189 22.914 1.00 57.12 82 ASP A O 1
ATOM 651 N N . LEU A 1 83 ? -9.673 -6.285 23.876 1.00 57.81 83 LEU A N 1
ATOM 652 C CA . LEU A 1 83 ? -10.428 -6.105 22.630 1.00 57.81 83 LEU A CA 1
ATOM 653 C C . LEU A 1 83 ? -10.209 -4.694 22.065 1.00 57.81 83 LEU A C 1
ATOM 655 O O . LEU A 1 83 ? -9.848 -4.526 20.899 1.00 57.81 83 LEU A O 1
ATOM 659 N N . LEU A 1 84 ? -10.334 -3.652 22.896 1.00 57.69 84 LEU A N 1
ATOM 660 C CA . LEU A 1 84 ? -10.072 -2.276 22.452 1.00 57.69 84 LEU A CA 1
ATOM 661 C C . LEU A 1 84 ? -8.614 -2.083 22.033 1.00 57.69 84 LEU A C 1
ATOM 663 O O . LEU A 1 84 ? -8.343 -1.377 21.064 1.00 57.69 84 LEU A O 1
ATOM 667 N N . ARG A 1 85 ? -7.670 -2.718 22.736 1.00 55.53 85 ARG A N 1
ATOM 668 C CA . ARG A 1 85 ? -6.251 -2.722 22.361 1.00 55.53 85 ARG A CA 1
ATOM 669 C C . ARG A 1 85 ? -6.005 -3.405 21.027 1.00 55.53 85 ARG A C 1
ATOM 671 O O . ARG A 1 85 ? -5.260 -2.848 20.233 1.00 55.53 85 ARG A O 1
ATOM 678 N N . GLN A 1 86 ? -6.602 -4.564 20.762 1.00 55.50 86 GLN A N 1
ATOM 679 C CA . GLN A 1 86 ? -6.492 -5.217 19.455 1.00 55.50 86 GLN A CA 1
ATOM 680 C C . GLN A 1 86 ? -7.049 -4.316 18.348 1.00 55.50 86 GLN A C 1
ATOM 682 O O . GLN A 1 86 ? -6.388 -4.118 17.335 1.00 55.50 86 GLN A O 1
ATOM 687 N N . CYS A 1 87 ? -8.185 -3.659 18.584 1.00 54.31 87 CYS A N 1
ATOM 688 C CA . CYS A 1 87 ? -8.752 -2.688 17.650 1.00 54.31 87 CYS A CA 1
ATOM 689 C C . CYS A 1 87 ? -7.832 -1.475 17.429 1.00 54.31 87 CYS A C 1
ATOM 691 O O . CYS A 1 87 ? -7.496 -1.130 16.302 1.00 54.31 87 CYS A O 1
ATOM 693 N N . LEU A 1 88 ? -7.347 -0.846 18.498 1.00 52.91 88 LEU A N 1
ATOM 694 C CA . LEU A 1 88 ? -6.429 0.292 18.420 1.00 52.91 88 LEU A CA 1
ATOM 695 C C . LEU A 1 88 ? -5.055 -0.081 17.848 1.00 52.91 88 LEU A C 1
ATOM 697 O O . LEU A 1 88 ? -4.391 0.774 17.269 1.00 52.91 88 LEU A O 1
ATOM 701 N N . ASN A 1 89 ? -4.610 -1.326 17.988 1.00 52.03 89 ASN A N 1
ATOM 702 C CA . ASN A 1 89 ? -3.387 -1.809 17.351 1.00 52.03 89 ASN A CA 1
ATOM 703 C C . ASN A 1 89 ? -3.605 -2.071 15.857 1.00 52.03 89 ASN A C 1
ATOM 705 O O . ASN A 1 89 ? -2.730 -1.740 15.063 1.00 52.03 89 ASN A O 1
ATOM 709 N N . ASN A 1 90 ? -4.778 -2.579 15.477 1.00 53.22 90 ASN A N 1
ATOM 710 C CA . ASN A 1 90 ? -5.137 -2.819 14.081 1.00 53.22 90 ASN A CA 1
ATOM 711 C C . ASN A 1 90 ? -5.495 -1.517 13.336 1.00 53.22 90 ASN A C 1
ATOM 713 O O . ASN A 1 90 ? -5.292 -1.432 12.130 1.00 53.22 90 ASN A O 1
ATOM 717 N N . TYR A 1 91 ? -5.991 -0.487 14.037 1.00 51.34 91 TYR A N 1
ATOM 718 C CA . TYR A 1 91 ? -6.567 0.714 13.409 1.00 51.34 91 TYR A CA 1
ATOM 719 C C . TYR A 1 91 ? -6.094 2.070 13.977 1.00 51.34 91 TYR A C 1
ATOM 721 O O . TYR A 1 91 ? -6.398 3.110 13.394 1.00 51.34 91 TYR A O 1
ATOM 729 N N . GLY A 1 92 ? -5.395 2.119 15.119 1.00 48.59 92 GLY A N 1
ATOM 730 C CA . GLY A 1 92 ? -5.435 3.288 16.018 1.00 48.59 92 GLY A CA 1
ATOM 731 C C . GLY A 1 92 ? -4.126 3.920 16.510 1.00 48.59 92 GLY A C 1
ATOM 732 O O . GLY A 1 92 ? -4.200 4.974 17.141 1.00 48.59 92 GLY A O 1
ATOM 733 N N . ARG A 1 93 ? -2.919 3.407 16.241 1.00 45.66 93 ARG A N 1
ATOM 734 C CA . ARG A 1 93 ? -1.689 4.136 16.626 1.00 45.66 93 ARG A CA 1
ATOM 735 C C . ARG A 1 93 ? -0.651 4.193 15.525 1.00 45.66 93 ARG A C 1
ATOM 737 O O . ARG A 1 93 ? 0.017 3.216 15.232 1.00 45.66 93 ARG A O 1
ATOM 744 N N . LYS A 1 94 ? -0.422 5.412 15.023 1.00 46.91 94 LYS A N 1
ATOM 745 C CA . LYS A 1 94 ? 0.801 5.740 14.296 1.00 46.91 94 LYS A CA 1
ATOM 746 C C . LYS A 1 94 ? 1.956 5.859 15.298 1.00 46.91 94 LYS A C 1
ATOM 748 O O . LYS A 1 94 ? 2.154 6.926 15.881 1.00 46.91 94 LYS A O 1
ATOM 753 N N . LEU A 1 95 ? 2.729 4.798 15.508 1.00 53.03 95 LEU A N 1
ATOM 754 C CA . LEU A 1 95 ? 4.052 4.900 16.114 1.00 53.03 95 LEU A CA 1
ATOM 755 C C . LEU A 1 95 ? 4.865 5.924 15.304 1.00 53.03 95 LEU A C 1
ATOM 757 O O . LEU A 1 95 ? 4.954 5.847 14.074 1.00 53.03 95 LEU A O 1
ATOM 761 N N . LYS A 1 96 ? 5.403 6.936 15.988 1.00 49.41 96 LYS A N 1
ATOM 762 C CA . LYS A 1 96 ? 6.311 7.919 15.391 1.00 49.41 96 LYS A CA 1
ATOM 763 C C . LYS A 1 96 ? 7.733 7.402 15.555 1.00 49.41 96 LYS A C 1
ATOM 765 O O . LYS A 1 96 ? 8.170 7.167 16.679 1.00 49.41 96 LYS A O 1
ATOM 770 N N . GLY A 1 97 ? 8.441 7.248 14.438 1.00 50.94 97 GLY A N 1
ATOM 771 C CA . GLY A 1 97 ? 9.875 6.987 14.464 1.00 50.94 97 GLY A CA 1
ATOM 772 C C . GLY A 1 97 ? 10.591 8.112 15.205 1.00 50.94 97 GLY A C 1
ATOM 773 O O . GLY A 1 97 ? 10.248 9.286 15.047 1.00 50.94 97 GLY A O 1
ATOM 774 N N . VAL A 1 98 ? 11.561 7.751 16.038 1.00 53.41 98 VAL A N 1
ATOM 775 C CA . VAL A 1 98 ? 12.433 8.704 16.728 1.00 53.41 98 VAL A CA 1
ATOM 776 C C . VAL A 1 98 ? 13.808 8.578 16.094 1.00 53.41 98 VAL A C 1
ATOM 778 O O . VAL A 1 98 ? 14.321 7.462 15.965 1.00 53.41 98 VAL A O 1
ATOM 781 N N . SER A 1 99 ? 14.388 9.708 15.683 1.00 52.56 99 SER A N 1
ATOM 782 C CA . SER A 1 99 ? 15.688 9.720 15.020 1.00 52.56 99 SER A CA 1
ATOM 783 C C . SER A 1 99 ? 16.767 9.083 15.909 1.00 52.56 99 SER A C 1
ATOM 785 O O . SER A 1 99 ? 16.762 9.275 17.134 1.00 52.56 99 SER A O 1
ATOM 787 N N . PRO A 1 100 ? 17.709 8.329 15.314 1.00 51.72 100 PRO A N 1
ATOM 788 C CA . PRO A 1 100 ? 18.908 7.905 16.021 1.00 51.72 100 PRO A CA 1
ATOM 789 C C . PRO A 1 100 ? 19.651 9.155 16.513 1.00 51.72 100 PRO A C 1
ATOM 791 O O . PRO A 1 100 ? 19.926 10.060 15.727 1.00 51.72 100 PRO A O 1
ATOM 794 N N . GLY A 1 101 ? 19.934 9.236 17.815 1.00 52.88 101 GLY A N 1
ATOM 795 C CA . GLY A 1 101 ? 20.728 10.328 18.399 1.00 52.88 101 GLY A CA 1
ATOM 796 C C . GLY A 1 101 ? 19.981 11.332 19.284 1.00 52.88 101 GLY A C 1
ATOM 797 O O . GLY A 1 101 ? 20.631 12.090 20.002 1.00 52.88 101 GLY A O 1
ATOM 798 N N . SER A 1 102 ? 18.645 11.325 19.350 1.00 51.72 102 SER A N 1
ATOM 799 C CA . SER A 1 102 ? 17.948 12.088 20.397 1.00 51.72 102 SER A CA 1
ATOM 800 C C . SER A 1 102 ? 17.917 11.284 21.705 1.00 51.72 102 SER A C 1
ATOM 802 O O . SER A 1 102 ? 17.306 10.217 21.753 1.00 51.72 102 SER A O 1
ATOM 804 N N . ARG A 1 103 ? 18.544 11.791 22.776 1.00 50.25 103 ARG A N 1
ATOM 805 C CA . ARG A 1 103 ? 18.446 11.255 24.156 1.00 50.25 103 ARG A CA 1
ATOM 806 C C . ARG A 1 103 ? 18.820 9.765 24.335 1.00 50.25 103 ARG A C 1
ATOM 808 O O . ARG A 1 103 ? 18.175 9.068 25.108 1.00 50.25 103 ARG A O 1
ATOM 815 N N . GLY A 1 104 ? 19.845 9.262 23.641 1.00 53.09 104 GLY A N 1
ATOM 816 C CA . GLY A 1 104 ? 20.343 7.888 23.854 1.00 53.09 104 GLY A CA 1
ATOM 817 C C . GLY A 1 104 ? 19.476 6.769 23.255 1.00 53.09 104 GLY A C 1
ATOM 818 O O . GLY A 1 104 ? 19.658 5.605 23.591 1.00 53.09 104 GLY A O 1
ATOM 819 N N . ASN A 1 105 ? 18.543 7.109 22.364 1.00 54.75 105 ASN A N 1
ATOM 820 C CA . ASN A 1 105 ? 17.772 6.156 21.566 1.00 54.75 105 ASN A CA 1
ATOM 821 C C . ASN A 1 105 ? 18.629 5.548 20.432 1.00 54.75 105 ASN A C 1
ATOM 823 O O . ASN A 1 105 ? 19.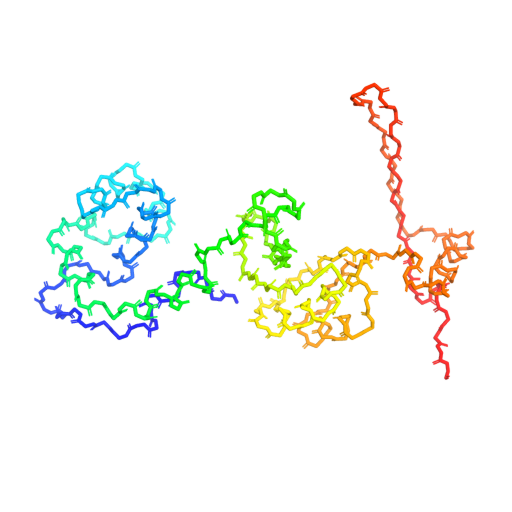299 6.287 19.707 1.00 54.75 105 ASN A O 1
ATOM 827 N N . THR A 1 106 ? 18.532 4.231 20.221 1.00 56.81 106 THR A N 1
ATOM 828 C CA . THR A 1 106 ? 19.183 3.480 19.126 1.00 56.81 106 THR A CA 1
ATOM 829 C C . THR A 1 106 ? 18.521 3.659 17.749 1.00 56.81 106 THR A C 1
ATOM 831 O O . THR A 1 106 ? 18.947 3.043 16.779 1.00 56.81 106 THR A O 1
ATOM 834 N N . GLY A 1 107 ? 17.515 4.531 17.638 1.00 59.53 107 GLY A N 1
ATOM 835 C CA . GLY A 1 107 ? 16.701 4.718 16.441 1.00 59.53 107 GLY A CA 1
ATOM 836 C C . GLY A 1 107 ? 15.532 3.739 16.434 1.00 59.53 107 GLY A C 1
ATOM 837 O O . GLY A 1 107 ? 15.719 2.533 16.557 1.00 59.53 107 GLY A O 1
ATOM 838 N N . LEU A 1 108 ? 14.309 4.256 16.311 1.00 65.81 108 LEU A N 1
ATOM 839 C CA . LEU A 1 108 ? 13.117 3.427 16.141 1.00 65.81 108 LEU A CA 1
ATOM 840 C C . LEU A 1 108 ? 12.703 3.511 14.671 1.00 65.81 108 LEU A C 1
ATOM 842 O O . LEU A 1 108 ? 12.049 4.479 14.274 1.00 65.81 108 LEU A O 1
ATOM 846 N N . TYR A 1 109 ? 13.116 2.527 13.874 1.00 73.00 109 TYR A N 1
ATOM 847 C CA . TYR A 1 109 ? 12.742 2.427 12.466 1.00 73.00 109 TYR A CA 1
ATOM 848 C C . TYR A 1 109 ? 11.375 1.755 12.358 1.00 73.00 109 TYR A C 1
ATOM 850 O O . TYR A 1 109 ? 11.111 0.737 12.998 1.00 73.00 109 TYR A O 1
ATOM 858 N N . ILE A 1 110 ? 10.467 2.370 11.604 1.00 77.94 110 ILE A N 1
ATOM 859 C CA . ILE A 1 110 ? 9.103 1.874 11.428 1.00 77.94 110 ILE A CA 1
ATOM 860 C C . ILE A 1 110 ? 8.731 1.991 9.962 1.00 77.94 110 ILE A C 1
ATOM 862 O O . ILE A 1 110 ? 8.750 3.087 9.396 1.00 77.94 110 ILE A O 1
ATOM 866 N N . VAL A 1 111 ? 8.297 0.872 9.401 1.00 82.12 111 VAL A N 1
ATOM 867 C CA . VAL A 1 111 ? 7.626 0.806 8.110 1.00 82.12 111 VAL A CA 1
ATOM 868 C C . VAL A 1 111 ? 6.142 1.062 8.336 1.00 82.12 111 VAL A C 1
ATOM 870 O O . VAL A 1 111 ? 5.519 0.426 9.184 1.00 82.12 111 VAL A O 1
ATOM 873 N N . ASN A 1 112 ? 5.578 2.004 7.584 1.00 83.69 112 ASN A N 1
ATOM 874 C CA . ASN A 1 112 ? 4.169 2.378 7.671 1.00 83.69 112 ASN A CA 1
ATOM 875 C C . ASN A 1 112 ? 3.461 2.047 6.363 1.00 83.69 112 ASN A C 1
ATOM 877 O O . ASN A 1 112 ? 3.860 2.560 5.319 1.00 83.69 112 ASN A O 1
ATOM 881 N N . ALA A 1 113 ? 2.362 1.306 6.437 1.00 86.81 113 ALA A N 1
ATOM 882 C CA . ALA A 1 113 ? 1.406 1.203 5.347 1.00 86.81 113 ALA A CA 1
ATOM 883 C C . ALA A 1 113 ? 0.374 2.321 5.486 1.00 86.81 113 ALA A C 1
ATOM 885 O O . ALA A 1 113 ? -0.229 2.507 6.549 1.00 86.81 113 ALA A O 1
ATOM 886 N N . ARG A 1 114 ? 0.207 3.111 4.424 1.00 83.50 114 ARG A N 1
ATOM 887 C CA . ARG A 1 114 ? -0.695 4.262 4.418 1.00 83.50 114 ARG A CA 1
ATOM 888 C C . ARG A 1 114 ? -1.634 4.203 3.228 1.00 83.50 114 ARG A C 1
ATOM 890 O O . ARG A 1 114 ? -1.189 3.979 2.111 1.00 83.50 114 ARG A O 1
ATOM 897 N N . VAL A 1 115 ? -2.901 4.499 3.487 1.00 81.56 115 VAL A N 1
ATOM 898 C CA . VAL A 1 115 ? -3.920 4.734 2.461 1.00 81.56 115 VAL A CA 1
ATOM 899 C C . VAL A 1 115 ? -3.900 6.223 2.135 1.00 81.56 115 VAL A C 1
ATOM 901 O O . VAL A 1 115 ? -4.111 7.058 3.024 1.00 81.56 115 VAL A O 1
ATOM 904 N N . ALA A 1 116 ? -3.573 6.562 0.890 1.00 77.62 116 ALA A N 1
ATOM 905 C CA . ALA A 1 116 ? -3.315 7.937 0.473 1.00 77.62 116 ALA A CA 1
ATOM 906 C C . ALA A 1 116 ? -4.589 8.795 0.523 1.00 77.62 116 ALA A C 1
ATOM 908 O O . ALA A 1 116 ? -4.569 9.900 1.071 1.00 77.62 116 ALA A O 1
ATOM 909 N N . GLU A 1 117 ? -5.698 8.243 0.038 1.00 73.06 117 GLU A N 1
ATOM 910 C CA . GLU A 1 117 ? -7.023 8.855 -0.072 1.00 73.06 117 GLU A CA 1
ATOM 911 C C . GLU A 1 117 ? -7.534 9.296 1.301 1.00 73.06 117 GLU A C 1
ATOM 913 O O . GLU A 1 117 ? -7.942 10.439 1.499 1.00 73.06 117 GLU A O 1
ATOM 918 N N . ASN A 1 118 ? -7.410 8.401 2.281 1.00 70.25 118 ASN A N 1
ATOM 919 C CA . ASN A 1 118 ? -7.926 8.604 3.634 1.00 70.25 118 ASN A CA 1
ATOM 920 C C . ASN A 1 118 ? -6.874 9.191 4.586 1.00 70.25 118 ASN A C 1
ATOM 922 O O . ASN A 1 118 ? -7.148 9.399 5.768 1.00 70.25 118 ASN A O 1
ATOM 926 N N . ARG A 1 119 ? -5.646 9.428 4.095 1.00 71.06 119 ARG A N 1
ATOM 927 C CA . ARG A 1 119 ? -4.470 9.866 4.872 1.00 71.06 119 ARG A CA 1
ATOM 928 C C . ARG A 1 119 ? -4.194 9.000 6.112 1.00 71.06 119 ARG A C 1
ATOM 930 O O . ARG A 1 119 ? -3.503 9.442 7.039 1.00 71.06 119 ARG A O 1
ATOM 937 N N . LEU A 1 120 ? -4.684 7.762 6.104 1.00 70.81 120 LEU A N 1
ATOM 938 C CA . LEU A 1 120 ? -4.730 6.846 7.239 1.00 70.81 120 LEU A CA 1
ATOM 939 C C . LEU A 1 120 ? -3.521 5.908 7.231 1.00 70.81 120 LEU A C 1
ATOM 941 O O . LEU A 1 120 ? -3.023 5.544 6.170 1.00 70.81 120 LEU A O 1
ATOM 945 N N . CYS A 1 121 ? -3.035 5.529 8.412 1.00 77.06 121 CYS A N 1
ATOM 946 C CA . CYS A 1 121 ? -2.041 4.467 8.566 1.00 77.06 121 CYS A CA 1
ATOM 947 C C . CYS A 1 121 ? -2.788 3.176 8.906 1.00 77.06 121 CYS A C 1
ATOM 949 O O . CYS A 1 121 ? -3.396 3.114 9.969 1.00 77.06 121 CYS A O 1
ATOM 951 N N . THR A 1 122 ? -2.771 2.194 8.011 1.00 73.88 122 THR A N 1
ATOM 952 C CA . THR A 1 122 ? -3.522 0.934 8.161 1.00 73.88 122 THR A CA 1
ATOM 953 C C . THR A 1 122 ? -2.681 -0.197 8.730 1.00 73.88 122 THR A C 1
ATOM 955 O O . THR A 1 122 ? -3.222 -1.190 9.188 1.00 73.88 122 THR A O 1
ATOM 958 N N . GLY A 1 123 ? -1.360 -0.041 8.737 1.00 78.00 123 GLY A N 1
ATOM 959 C CA . GLY A 1 123 ? -0.464 -1.001 9.360 1.00 78.00 123 GLY A CA 1
ATOM 960 C C . GLY A 1 123 ? 0.898 -0.392 9.631 1.00 78.00 123 GLY A C 1
ATOM 961 O O . GLY A 1 123 ? 1.309 0.575 8.978 1.00 78.00 123 GLY A O 1
ATOM 962 N N . GLN A 1 124 ? 1.596 -0.949 10.614 1.00 80.06 124 GLN A N 1
ATOM 963 C CA . GLN A 1 124 ? 2.952 -0.549 10.956 1.00 80.06 124 GLN A CA 1
ATOM 964 C C . GLN A 1 124 ? 3.773 -1.747 11.407 1.00 80.06 124 GLN A C 1
ATOM 966 O O . GLN A 1 124 ? 3.303 -2.568 12.191 1.00 80.06 124 GLN A O 1
ATOM 971 N N . LYS A 1 125 ? 5.037 -1.795 10.993 1.00 81.75 125 LYS A N 1
ATOM 972 C CA . LYS A 1 125 ? 5.995 -2.784 11.484 1.00 81.75 125 LYS A CA 1
ATOM 973 C C . LYS A 1 125 ? 7.263 -2.092 11.948 1.00 81.75 125 LYS A C 1
ATOM 975 O O . LYS A 1 125 ? 7.799 -1.227 11.257 1.00 81.75 125 LYS A O 1
ATOM 980 N N . ARG A 1 126 ? 7.747 -2.469 13.130 1.00 77.06 126 ARG A N 1
ATOM 981 C CA . ARG A 1 126 ? 9.067 -2.049 13.600 1.00 77.06 126 ARG A CA 1
ATOM 982 C C . ARG A 1 126 ? 10.135 -2.772 12.778 1.00 77.06 126 ARG A C 1
ATOM 984 O O . ARG A 1 126 ? 10.045 -3.983 12.604 1.00 77.06 126 ARG A O 1
ATOM 991 N N . ALA A 1 127 ? 11.138 -2.029 12.337 1.00 76.94 127 ALA A N 1
ATOM 992 C CA . ALA A 1 127 ? 12.390 -2.554 11.819 1.00 76.94 127 ALA A CA 1
ATOM 993 C C . ALA A 1 127 ? 13.482 -2.324 12.877 1.00 76.94 127 ALA A C 1
ATOM 995 O O . ALA A 1 127 ? 13.495 -1.288 13.552 1.00 76.94 127 ALA A O 1
ATOM 996 N N . ASP A 1 128 ? 14.364 -3.303 13.082 1.00 72.69 128 ASP A N 1
ATOM 997 C CA . ASP A 1 128 ? 15.434 -3.173 14.085 1.00 72.69 128 ASP A CA 1
ATOM 998 C C . ASP A 1 128 ? 16.477 -2.131 13.666 1.00 72.69 128 ASP A C 1
ATOM 1000 O O . ASP A 1 128 ? 17.041 -1.436 14.510 1.00 72.69 128 ASP A O 1
ATOM 1004 N N . ASP A 1 129 ? 16.665 -1.971 12.356 1.00 71.62 129 ASP A N 1
ATOM 1005 C CA . ASP A 1 129 ? 17.485 -0.944 11.732 1.00 71.62 129 ASP A CA 1
ATOM 1006 C C . ASP A 1 129 ? 16.936 -0.554 10.341 1.00 71.62 129 ASP A C 1
ATOM 1008 O O . ASP A 1 129 ? 15.866 -1.000 9.923 1.00 71.62 129 ASP A O 1
ATOM 1012 N N . LYS A 1 130 ? 17.676 0.293 9.617 1.00 66.69 130 LYS A N 1
ATOM 1013 C CA . LYS A 1 130 ? 17.320 0.768 8.271 1.00 66.69 130 LYS A CA 1
ATOM 1014 C C . LYS A 1 130 ? 17.350 -0.334 7.197 1.00 66.69 130 LYS A C 1
ATOM 1016 O O . LYS A 1 130 ? 16.622 -0.244 6.216 1.00 66.69 130 LYS A O 1
ATOM 1021 N N . SER A 1 131 ? 18.199 -1.351 7.340 1.00 68.81 131 SER A N 1
ATOM 1022 C CA . SER A 1 131 ? 18.273 -2.490 6.408 1.00 68.81 131 SER A CA 1
ATOM 1023 C C . SER A 1 131 ? 17.118 -3.470 6.599 1.00 68.81 131 SER A C 1
ATOM 1025 O O . SER A 1 131 ? 16.680 -4.099 5.634 1.00 68.81 131 SER A O 1
ATOM 1027 N N . ASN A 1 132 ? 16.576 -3.551 7.813 1.00 77.38 132 ASN A N 1
ATOM 1028 C CA . ASN A 1 132 ? 15.474 -4.447 8.153 1.00 77.38 132 ASN A CA 1
ATOM 1029 C C . ASN A 1 132 ? 14.124 -4.006 7.558 1.00 77.38 132 ASN A C 1
ATOM 1031 O O . ASN A 1 132 ? 13.138 -4.727 7.680 1.00 77.38 132 ASN A O 1
ATOM 1035 N N . GLU A 1 133 ? 14.053 -2.868 6.859 1.00 78.81 133 GLU A N 1
ATOM 1036 C CA . GLU A 1 133 ? 12.871 -2.498 6.066 1.00 78.81 133 GLU A CA 1
ATOM 1037 C C . GLU A 1 133 ? 12.587 -3.527 4.958 1.00 78.81 133 GLU A C 1
ATOM 1039 O O . GLU A 1 133 ? 11.424 -3.826 4.685 1.00 78.81 133 GLU A O 1
ATOM 1044 N N . ILE A 1 134 ? 13.636 -4.138 4.388 1.00 81.69 134 ILE A N 1
ATOM 1045 C CA . ILE A 1 134 ? 13.527 -5.162 3.335 1.00 81.69 134 ILE A CA 1
ATOM 1046 C C . ILE A 1 134 ? 12.745 -6.386 3.821 1.00 81.69 134 ILE A C 1
ATOM 1048 O O . ILE A 1 134 ? 11.998 -6.974 3.048 1.00 81.69 134 ILE A O 1
ATOM 1052 N N . THR A 1 135 ? 12.898 -6.764 5.091 1.00 83.06 135 THR A N 1
ATOM 1053 C CA . THR A 1 135 ? 12.190 -7.904 5.691 1.00 83.06 135 THR A CA 1
ATOM 1054 C C . THR A 1 135 ? 10.871 -7.489 6.340 1.00 83.06 135 THR A C 1
ATOM 1056 O O . THR A 1 135 ? 9.918 -8.263 6.344 1.00 83.06 135 THR A O 1
ATOM 1059 N N . ALA A 1 136 ? 10.773 -6.260 6.852 1.00 85.00 136 ALA A N 1
ATOM 1060 C CA . ALA A 1 136 ? 9.565 -5.758 7.499 1.00 85.00 136 ALA A CA 1
ATOM 1061 C C . ALA A 1 136 ? 8.418 -5.482 6.511 1.00 85.00 136 ALA A C 1
ATOM 1063 O O . ALA A 1 136 ? 7.257 -5.709 6.855 1.00 85.00 136 ALA A O 1
ATOM 1064 N N . VAL A 1 137 ? 8.722 -5.012 5.295 1.00 89.88 137 VAL A N 1
ATOM 1065 C CA . VAL A 1 137 ? 7.720 -4.725 4.252 1.00 89.88 137 VAL A CA 1
ATOM 1066 C C . VAL A 1 137 ? 6.942 -5.988 3.830 1.00 89.88 137 VAL A C 1
ATOM 1068 O O . VAL A 1 137 ? 5.712 -5.949 3.896 1.00 89.88 137 VAL A O 1
ATOM 1071 N N . PRO A 1 138 ? 7.592 -7.114 3.464 1.00 88.62 138 PRO A N 1
ATOM 1072 C CA . PRO A 1 138 ? 6.910 -8.371 3.151 1.00 88.62 138 PRO A CA 1
ATOM 1073 C C . PRO A 1 138 ? 5.963 -8.866 4.250 1.00 88.62 138 PRO A C 1
ATOM 1075 O O . PRO A 1 138 ? 4.843 -9.276 3.950 1.00 88.62 138 PRO A O 1
ATOM 1078 N N . CYS A 1 139 ? 6.385 -8.794 5.517 1.00 85.94 139 CYS A N 1
ATOM 1079 C CA . CYS A 1 139 ? 5.551 -9.180 6.659 1.00 85.94 139 CYS A CA 1
ATOM 1080 C C . CYS A 1 139 ? 4.327 -8.267 6.802 1.00 85.94 139 CYS A C 1
ATOM 1082 O O . CYS A 1 139 ? 3.231 -8.725 7.104 1.00 85.94 139 CYS A O 1
ATOM 1084 N N . LEU A 1 140 ? 4.502 -6.963 6.572 1.00 87.94 140 LEU A N 1
ATOM 1085 C CA . LEU A 1 140 ? 3.405 -6.007 6.659 1.00 87.94 140 LEU A CA 1
ATOM 1086 C C . LEU A 1 140 ? 2.363 -6.237 5.554 1.00 87.94 140 LEU A C 1
ATOM 1088 O O . LEU A 1 140 ? 1.171 -6.103 5.803 1.00 87.94 140 LEU A O 1
ATOM 1092 N N . ILE A 1 141 ? 2.792 -6.622 4.349 1.00 90.00 141 ILE A N 1
ATOM 1093 C CA . ILE A 1 141 ? 1.886 -6.963 3.242 1.00 90.00 141 ILE A CA 1
ATOM 1094 C C . ILE A 1 141 ? 1.042 -8.196 3.577 1.00 90.00 141 ILE A C 1
ATOM 1096 O O . ILE A 1 141 ? -0.147 -8.214 3.271 1.00 90.00 141 ILE A O 1
ATOM 1100 N N . GLU A 1 142 ? 1.613 -9.211 4.232 1.00 87.00 142 GLU A N 1
ATOM 1101 C CA . GLU A 1 142 ? 0.879 -10.414 4.655 1.00 87.00 142 GLU A CA 1
ATOM 1102 C C . GLU A 1 142 ? -0.236 -10.111 5.664 1.00 87.00 142 GLU A C 1
ATOM 1104 O O . GLU A 1 142 ? -1.301 -10.722 5.592 1.00 87.00 142 GLU A O 1
ATOM 1109 N N . GLU A 1 143 ? -0.031 -9.134 6.544 1.00 84.00 143 GLU A N 1
ATOM 1110 C CA . GLU A 1 143 ? -1.006 -8.741 7.568 1.00 84.00 143 GLU A CA 1
ATOM 1111 C C . GLU A 1 143 ? -2.141 -7.861 7.015 1.00 84.00 143 GLU A C 1
ATOM 1113 O O . GLU A 1 143 ? -3.214 -7.792 7.612 1.00 84.00 143 GLU A O 1
ATOM 1118 N N . LEU A 1 144 ? -1.934 -7.196 5.873 1.00 85.31 144 LEU A N 1
ATOM 1119 C CA . LEU A 1 144 ? -2.897 -6.249 5.309 1.00 85.31 144 LEU A CA 1
ATOM 1120 C C . LEU A 1 144 ? -3.880 -6.899 4.324 1.00 85.31 144 LEU A C 1
ATOM 1122 O O . LEU A 1 144 ? -3.504 -7.729 3.489 1.00 85.31 144 LEU A O 1
ATOM 1126 N N . ASP A 1 145 ? -5.136 -6.449 4.381 1.00 84.00 145 ASP A N 1
ATOM 1127 C CA . ASP A 1 145 ? -6.129 -6.652 3.322 1.00 84.00 145 ASP A CA 1
ATOM 1128 C C . ASP A 1 145 ? -5.908 -5.598 2.225 1.00 84.00 145 ASP A C 1
ATOM 1130 O O . ASP A 1 145 ? -6.193 -4.413 2.419 1.00 84.00 145 ASP A O 1
ATOM 1134 N N . ILE A 1 146 ? -5.324 -6.029 1.105 1.00 87.06 146 ILE A N 1
ATOM 1135 C CA . ILE A 1 146 ? -4.969 -5.175 -0.041 1.00 87.06 146 ILE A CA 1
ATOM 1136 C C . ILE A 1 146 ? -5.636 -5.622 -1.346 1.00 87.06 146 ILE A C 1
ATOM 1138 O O . ILE A 1 146 ? -5.244 -5.134 -2.405 1.00 87.06 146 ILE A O 1
ATOM 1142 N N . GLY A 1 147 ? -6.622 -6.525 -1.287 1.00 81.06 147 GLY A N 1
ATOM 1143 C CA . GLY A 1 147 ? -7.418 -6.884 -2.461 1.00 81.06 147 GLY A CA 1
ATOM 1144 C C . GLY A 1 147 ? -8.071 -5.619 -3.014 1.00 81.06 147 GLY A C 1
ATOM 1145 O O . GLY A 1 147 ? -8.745 -4.911 -2.272 1.00 81.06 147 GLY A O 1
ATOM 1146 N N . ASP A 1 148 ? -7.799 -5.293 -4.275 1.00 84.69 148 ASP A N 1
ATOM 1147 C CA . ASP A 1 148 ? -8.230 -4.069 -4.977 1.00 84.69 148 ASP A CA 1
ATOM 1148 C C . ASP A 1 148 ? -7.431 -2.781 -4.686 1.00 84.69 148 ASP A C 1
ATOM 1150 O O . ASP A 1 148 ? -7.787 -1.704 -5.173 1.00 84.69 148 ASP A O 1
ATOM 1154 N N . ALA A 1 149 ? -6.321 -2.851 -3.946 1.00 88.69 149 ALA A N 1
ATOM 1155 C CA . ALA A 1 149 ? -5.440 -1.701 -3.738 1.00 88.69 149 ALA A CA 1
ATOM 1156 C C . ALA A 1 149 ? -4.298 -1.646 -4.767 1.00 88.69 149 ALA A C 1
ATOM 1158 O O . ALA A 1 149 ? -3.732 -2.673 -5.144 1.00 88.69 149 ALA A O 1
ATOM 1159 N N . VAL A 1 150 ? -3.893 -0.429 -5.150 1.00 93.06 150 VAL A N 1
ATOM 1160 C CA . VAL A 1 150 ? -2.615 -0.189 -5.837 1.00 93.06 150 VAL A CA 1
ATOM 1161 C C . VAL A 1 150 ? -1.534 0.025 -4.784 1.00 93.06 150 VAL A C 1
ATOM 1163 O O . VAL A 1 150 ? -1.563 1.006 -4.038 1.00 93.06 150 VAL A O 1
ATOM 1166 N N . VAL A 1 151 ? -0.555 -0.874 -4.724 1.00 93.75 151 VAL A N 1
ATOM 1167 C CA . VAL A 1 151 ? 0.516 -0.794 -3.724 1.00 93.75 151 VAL A CA 1
ATOM 1168 C C . VAL A 1 151 ? 1.715 -0.037 -4.286 1.00 93.75 151 VAL A C 1
ATOM 1170 O O . VAL A 1 151 ? 2.396 -0.522 -5.188 1.00 93.75 151 VAL A O 1
ATOM 1173 N N . SER A 1 152 ? 2.014 1.140 -3.733 1.00 94.06 152 SER A N 1
ATOM 1174 C CA . SER A 1 152 ? 3.234 1.888 -4.057 1.00 94.06 152 SER A CA 1
ATOM 1175 C C . SER A 1 152 ? 4.302 1.726 -2.977 1.00 94.06 152 SER A C 1
ATOM 1177 O O . SER A 1 152 ? 4.009 1.959 -1.802 1.00 94.06 152 SER A O 1
ATOM 1179 N N . ILE A 1 153 ? 5.539 1.397 -3.353 1.00 92.38 153 ILE A N 1
ATOM 1180 C CA . ILE A 1 153 ? 6.667 1.265 -2.414 1.00 92.38 153 ILE A CA 1
ATOM 1181 C C . ILE A 1 153 ? 7.900 1.958 -2.993 1.00 92.38 153 ILE A C 1
ATOM 1183 O O . ILE A 1 153 ? 8.083 2.060 -4.210 1.00 92.38 153 ILE A O 1
ATOM 1187 N N . ASP A 1 154 ? 8.738 2.470 -2.099 1.00 89.69 154 ASP A N 1
ATOM 1188 C CA . ASP A 1 154 ? 9.986 3.115 -2.458 1.00 89.69 154 ASP A CA 1
ATOM 1189 C C . ASP A 1 154 ? 11.022 2.139 -3.044 1.00 89.69 154 ASP A C 1
ATOM 1191 O O . ASP A 1 154 ? 10.792 0.941 -3.224 1.00 89.69 154 ASP A O 1
ATOM 1195 N N . ALA A 1 155 ? 12.199 2.681 -3.361 1.00 88.38 155 ALA A N 1
ATOM 1196 C CA . ALA A 1 155 ? 13.236 1.900 -4.012 1.00 88.38 155 ALA A CA 1
ATOM 1197 C C . ALA A 1 155 ? 13.832 0.817 -3.112 1.00 88.38 155 ALA A C 1
ATOM 1199 O O . ALA A 1 155 ? 14.272 -0.206 -3.621 1.00 88.38 155 ALA A O 1
ATOM 1200 N N . VAL A 1 156 ? 13.838 1.000 -1.791 1.00 85.94 156 VAL A N 1
ATOM 1201 C CA . VAL A 1 156 ? 14.387 -0.005 -0.870 1.00 85.94 156 VAL A CA 1
ATOM 1202 C C . VAL A 1 156 ? 13.501 -1.252 -0.866 1.00 85.94 156 VAL A C 1
ATOM 1204 O O . VAL A 1 156 ? 14.017 -2.371 -0.911 1.00 85.94 156 VAL A O 1
ATOM 1207 N N . GLY A 1 157 ? 12.180 -1.065 -0.903 1.00 85.88 157 GLY A N 1
ATOM 1208 C CA . GLY A 1 157 ? 11.214 -2.160 -0.960 1.00 85.88 157 GLY A CA 1
ATOM 1209 C C . GLY A 1 157 ? 11.011 -2.790 -2.344 1.00 85.88 157 GLY A C 1
ATOM 1210 O O . GLY A 1 157 ? 10.281 -3.777 -2.445 1.00 85.88 157 GLY A O 1
ATOM 1211 N N . CYS A 1 158 ? 11.657 -2.282 -3.402 1.00 91.12 158 CYS A N 1
ATOM 1212 C CA . CYS A 1 158 ? 11.619 -2.875 -4.743 1.00 91.12 158 CYS A CA 1
ATOM 1213 C C . CYS A 1 158 ? 12.448 -4.176 -4.794 1.00 91.12 158 CYS A C 1
ATOM 1215 O O . CYS A 1 158 ? 13.615 -4.211 -5.200 1.00 91.12 158 CYS A O 1
ATOM 1217 N N . GLN A 1 159 ? 11.825 -5.256 -4.325 1.00 90.44 159 GLN A N 1
ATOM 1218 C CA . GLN A 1 159 ? 12.392 -6.597 -4.214 1.00 90.44 159 GLN A CA 1
ATOM 1219 C C . GLN A 1 159 ? 11.470 -7.624 -4.864 1.00 90.44 159 GLN A C 1
ATOM 1221 O O . GLN A 1 159 ? 10.249 -7.465 -4.867 1.00 90.44 159 GLN A O 1
ATOM 1226 N N . ARG A 1 160 ? 12.059 -8.708 -5.382 1.00 89.75 160 ARG A N 1
ATOM 1227 C CA . ARG A 1 160 ? 11.310 -9.783 -6.048 1.00 89.75 160 ARG A CA 1
ATOM 1228 C C . ARG A 1 160 ? 10.298 -10.454 -5.116 1.00 89.75 160 ARG A C 1
ATOM 1230 O O . ARG A 1 160 ? 9.179 -10.702 -5.543 1.00 89.75 160 ARG A O 1
ATOM 1237 N N . ASP A 1 161 ? 10.686 -10.712 -3.866 1.00 90.56 161 ASP A N 1
ATOM 1238 C CA . ASP A 1 161 ? 9.801 -11.309 -2.854 1.00 90.56 161 ASP A CA 1
ATOM 1239 C C . ASP A 1 161 ? 8.616 -10.387 -2.531 1.00 90.56 161 ASP A C 1
ATOM 1241 O O . ASP A 1 161 ? 7.464 -10.806 -2.602 1.00 90.56 161 ASP A O 1
ATOM 1245 N N . THR A 1 162 ? 8.885 -9.096 -2.299 1.00 91.19 162 THR A N 1
ATOM 1246 C CA . THR A 1 162 ? 7.846 -8.079 -2.085 1.00 91.19 162 THR A CA 1
ATOM 1247 C C . THR A 1 162 ? 6.864 -8.019 -3.253 1.00 91.19 162 THR A C 1
ATOM 1249 O O . THR A 1 162 ? 5.658 -8.060 -3.034 1.00 91.19 162 THR A O 1
ATOM 1252 N N . ALA A 1 163 ? 7.361 -7.946 -4.492 1.00 91.94 163 ALA A N 1
ATOM 1253 C CA . ALA A 1 163 ? 6.510 -7.918 -5.680 1.00 91.94 163 ALA A CA 1
ATOM 1254 C C . ALA A 1 163 ? 5.656 -9.191 -5.799 1.00 91.94 163 ALA A C 1
ATOM 1256 O O . ALA A 1 163 ? 4.465 -9.091 -6.073 1.00 91.94 163 ALA A O 1
ATOM 1257 N N . GLY A 1 164 ? 6.241 -10.366 -5.535 1.00 92.06 164 GLY A N 1
ATOM 1258 C CA . GLY A 1 164 ? 5.525 -11.644 -5.537 1.00 92.06 164 GLY A CA 1
ATOM 1259 C C . GLY A 1 164 ? 4.355 -11.661 -4.554 1.00 92.06 164 GLY A C 1
ATOM 1260 O O . GLY A 1 164 ? 3.229 -11.933 -4.955 1.00 92.06 164 GLY A O 1
ATOM 1261 N N . ARG A 1 165 ? 4.590 -11.258 -3.300 1.00 91.62 165 ARG A N 1
ATOM 1262 C CA . ARG A 1 165 ? 3.545 -11.191 -2.262 1.00 91.62 165 ARG A CA 1
ATOM 1263 C C . ARG A 1 165 ? 2.441 -10.186 -2.569 1.00 91.62 165 ARG A C 1
ATOM 1265 O O . ARG A 1 165 ? 1.301 -10.390 -2.167 1.00 91.62 165 ARG A O 1
ATOM 1272 N N . ILE A 1 166 ? 2.771 -9.084 -3.247 1.00 93.50 166 ILE A N 1
ATOM 1273 C CA . ILE A 1 166 ? 1.751 -8.131 -3.694 1.00 93.50 166 ILE A CA 1
ATOM 1274 C C . ILE A 1 166 ? 0.876 -8.796 -4.754 1.00 93.50 166 ILE A C 1
ATOM 1276 O O . ILE A 1 166 ? -0.335 -8.797 -4.583 1.00 93.50 166 ILE A O 1
ATOM 1280 N N . VAL A 1 167 ? 1.479 -9.415 -5.774 1.00 93.00 167 VAL A N 1
ATOM 1281 C CA . VAL A 1 167 ? 0.760 -10.096 -6.868 1.00 93.00 167 VAL A CA 1
ATOM 1282 C C . VAL A 1 167 ? -0.128 -11.237 -6.363 1.00 93.00 167 VAL A C 1
ATOM 1284 O O . VAL A 1 167 ? -1.197 -11.470 -6.912 1.00 93.00 167 VAL A O 1
ATOM 1287 N N . GLU A 1 168 ? 0.260 -11.919 -5.284 1.00 92.69 168 GLU A N 1
ATOM 1288 C CA . GLU A 1 168 ? -0.585 -12.935 -4.638 1.00 92.69 168 GLU A CA 1
ATOM 1289 C C . GLU A 1 168 ? -1.888 -12.369 -4.047 1.00 92.69 168 GLU A C 1
ATOM 1291 O O . GLU A 1 168 ? -2.851 -13.116 -3.869 1.00 92.69 168 GLU A O 1
ATOM 1296 N N . LYS A 1 169 ? -1.932 -11.069 -3.729 1.00 90.62 169 LYS A N 1
ATOM 1297 C CA . LYS A 1 169 ? -3.077 -10.409 -3.084 1.00 90.62 169 LYS A CA 1
ATOM 1298 C C . LYS A 1 169 ? -3.787 -9.368 -3.955 1.00 90.62 169 LYS A C 1
ATOM 1300 O O . LYS A 1 169 ? -4.966 -9.112 -3.730 1.00 90.62 169 LYS A O 1
ATOM 1305 N N . THR A 1 170 ? -3.088 -8.731 -4.891 1.00 90.44 170 THR A N 1
ATOM 1306 C CA . THR A 1 170 ? -3.605 -7.693 -5.794 1.00 90.44 170 THR A CA 1
ATOM 1307 C C . THR A 1 170 ? -2.777 -7.620 -7.074 1.00 90.44 170 THR A C 1
ATOM 1309 O O . THR A 1 170 ? -1.553 -7.731 -7.054 1.00 90.44 170 THR A O 1
ATOM 1312 N N . ASP A 1 171 ? -3.432 -7.351 -8.199 1.00 80.50 171 ASP A N 1
ATOM 1313 C CA . ASP A 1 171 ? -2.789 -7.290 -9.516 1.00 80.50 171 ASP A CA 1
ATOM 1314 C C . ASP A 1 171 ? -2.026 -5.976 -9.773 1.00 80.50 171 ASP A C 1
ATOM 1316 O O . ASP A 1 171 ? -1.413 -5.797 -10.831 1.00 80.50 171 ASP A O 1
ATOM 1320 N N . HIS A 1 172 ? -2.083 -5.007 -8.852 1.00 91.06 172 HIS A N 1
ATOM 1321 C CA . HIS A 1 172 ? -1.625 -3.642 -9.109 1.00 91.06 172 HIS A CA 1
ATOM 1322 C C . HIS A 1 172 ? -0.565 -3.158 -8.117 1.00 91.06 172 HIS A C 1
ATOM 1324 O O . HIS A 1 172 ? -0.811 -3.000 -6.919 1.00 91.06 172 HIS A O 1
ATOM 1330 N N . TYR A 1 173 ? 0.615 -2.817 -8.640 1.00 94.25 173 TYR A N 1
ATOM 1331 C CA . TYR A 1 173 ? 1.691 -2.219 -7.856 1.00 94.25 173 TYR A CA 1
ATOM 1332 C C . TYR A 1 173 ? 2.487 -1.171 -8.637 1.00 94.25 173 TYR A C 1
ATOM 1334 O O . TYR A 1 173 ? 2.559 -1.190 -9.865 1.00 94.25 173 TYR A O 1
ATOM 1342 N N . LEU A 1 174 ? 3.146 -0.281 -7.897 1.00 94.19 174 LEU A N 1
ATOM 1343 C CA . LEU A 1 174 ? 4.105 0.696 -8.401 1.00 94.19 174 LEU A CA 1
ATOM 1344 C C . LEU A 1 174 ? 5.347 0.697 -7.500 1.00 94.19 174 LEU A C 1
ATOM 1346 O O . LEU A 1 174 ? 5.362 1.308 -6.432 1.00 94.19 174 LEU A O 1
ATOM 1350 N N . LEU A 1 175 ? 6.404 0.011 -7.928 1.00 93.94 175 LEU A N 1
ATOM 1351 C CA . LEU A 1 175 ? 7.661 -0.066 -7.179 1.00 93.94 175 LEU A CA 1
ATOM 1352 C C . LEU A 1 175 ? 8.700 0.854 -7.814 1.00 93.94 175 LEU A C 1
ATOM 1354 O O . LEU A 1 175 ? 8.942 0.786 -9.020 1.00 93.94 175 LEU A O 1
ATOM 1358 N N . ALA A 1 176 ? 9.338 1.702 -7.010 1.00 93.56 176 ALA A N 1
ATOM 1359 C CA . ALA A 1 176 ? 10.400 2.563 -7.513 1.00 93.56 176 ALA A CA 1
ATOM 1360 C C . ALA A 1 176 ? 11.665 1.745 -7.821 1.00 93.56 176 ALA A C 1
ATOM 1362 O O . ALA A 1 176 ? 12.189 1.043 -6.964 1.00 93.56 176 ALA A O 1
ATOM 1363 N N . LEU A 1 177 ? 12.198 1.871 -9.033 1.00 91.62 177 LEU A N 1
ATOM 1364 C CA . LEU A 1 177 ? 13.401 1.160 -9.463 1.00 91.62 177 LEU A CA 1
ATOM 1365 C C . LEU A 1 177 ? 14.624 2.086 -9.406 1.00 91.62 177 LEU A C 1
ATOM 1367 O O . LEU A 1 177 ? 14.605 3.179 -9.973 1.00 91.62 177 LEU A O 1
ATOM 1371 N N . LYS A 1 178 ? 15.692 1.665 -8.719 1.00 91.69 178 LYS A N 1
ATOM 1372 C CA . LYS A 1 178 ? 16.989 2.365 -8.668 1.00 91.69 178 LYS A CA 1
ATOM 1373 C C . LYS A 1 178 ? 18.140 1.351 -8.741 1.00 91.69 178 LYS A C 1
ATOM 1375 O O . LYS A 1 178 ? 17.976 0.225 -9.195 1.00 91.69 178 LYS A O 1
ATOM 1380 N N . GLN A 1 179 ? 19.326 1.750 -8.280 1.00 88.88 179 GLN A N 1
ATOM 1381 C CA . GLN A 1 179 ? 20.540 0.927 -8.264 1.00 88.88 179 GLN A CA 1
ATOM 1382 C C . GLN A 1 179 ? 20.468 -0.304 -7.342 1.00 88.88 179 GLN A C 1
ATOM 1384 O O . GLN A 1 179 ? 21.379 -1.122 -7.356 1.00 88.88 179 GLN A O 1
ATOM 1389 N N . ASN A 1 180 ? 19.401 -0.460 -6.557 1.00 83.12 180 ASN A N 1
ATOM 1390 C CA . ASN A 1 180 ? 19.135 -1.676 -5.789 1.00 83.12 180 ASN A CA 1
ATOM 1391 C C . ASN A 1 180 ? 18.830 -2.898 -6.682 1.00 83.12 180 ASN A C 1
ATOM 1393 O O . ASN A 1 180 ? 18.940 -4.019 -6.201 1.00 83.12 180 ASN A O 1
ATOM 1397 N N . GLN A 1 181 ? 18.469 -2.692 -7.955 1.00 88.31 181 GLN A N 1
ATOM 1398 C CA . GLN A 1 181 ? 18.271 -3.741 -8.965 1.00 88.31 181 GLN A CA 1
ATOM 1399 C C . GLN A 1 181 ? 18.992 -3.328 -10.266 1.00 88.31 181 GLN A C 1
ATOM 1401 O O . GLN A 1 181 ? 18.350 -2.850 -11.203 1.00 88.31 181 GLN A O 1
ATOM 1406 N N . PRO A 1 182 ? 20.332 -3.431 -10.325 1.00 91.56 182 PRO A N 1
ATOM 1407 C CA . PRO A 1 182 ? 21.133 -2.787 -11.368 1.00 91.56 182 PRO A CA 1
ATOM 1408 C C . PRO A 1 182 ? 20.849 -3.318 -12.779 1.00 91.56 182 PRO A C 1
ATOM 1410 O O . PRO A 1 182 ? 20.717 -2.517 -13.701 1.00 91.56 182 PRO A O 1
ATOM 1413 N N . ASP A 1 183 ? 20.696 -4.634 -12.939 1.00 91.38 183 ASP A N 1
ATOM 1414 C CA . ASP A 1 183 ? 20.431 -5.247 -14.248 1.00 91.38 183 ASP A CA 1
ATOM 1415 C C . ASP A 1 183 ? 19.054 -4.830 -14.782 1.00 91.38 183 ASP A C 1
ATOM 1417 O O . ASP A 1 183 ? 18.938 -4.341 -15.902 1.00 91.38 183 ASP A O 1
ATOM 1421 N N . LEU A 1 184 ? 18.021 -4.914 -13.934 1.00 91.06 184 LEU A N 1
ATOM 1422 C CA . LEU A 1 184 ? 16.660 -4.502 -14.290 1.00 91.06 184 LEU A CA 1
ATOM 1423 C C . LEU A 1 184 ? 16.579 -3.002 -14.599 1.00 91.06 184 LEU A C 1
ATOM 1425 O O . LEU A 1 184 ? 15.854 -2.595 -15.503 1.00 91.06 184 LEU A O 1
ATOM 1429 N N . LEU A 1 185 ? 17.318 -2.169 -13.857 1.00 92.44 185 LEU A N 1
ATOM 1430 C CA . LEU A 1 185 ? 17.407 -0.738 -14.138 1.00 92.44 185 LEU A CA 1
ATOM 1431 C C . LEU A 1 185 ? 18.037 -0.483 -15.510 1.00 92.44 185 LEU A C 1
ATOM 1433 O O . LEU A 1 185 ? 17.564 0.398 -16.229 1.00 92.44 185 LEU A O 1
ATOM 1437 N N . ASN A 1 186 ? 19.079 -1.232 -15.873 1.00 92.19 186 ASN A N 1
ATOM 1438 C CA . ASN A 1 186 ? 19.714 -1.114 -17.179 1.00 92.19 186 ASN A CA 1
ATOM 1439 C C . ASN A 1 186 ? 18.749 -1.522 -18.302 1.00 92.19 186 ASN A C 1
ATOM 1441 O O . ASN A 1 186 ? 18.542 -0.739 -19.226 1.00 92.19 186 ASN A O 1
ATOM 1445 N N . ASP A 1 187 ? 18.085 -2.672 -18.169 1.00 91.44 187 ASP A N 1
ATOM 1446 C CA . ASP A 1 187 ? 17.099 -3.154 -19.144 1.00 91.44 187 ASP A CA 1
ATOM 1447 C C . ASP A 1 187 ? 15.953 -2.148 -19.325 1.00 91.44 187 ASP A C 1
ATOM 1449 O O . ASP A 1 187 ? 15.648 -1.734 -20.444 1.00 91.44 187 ASP A O 1
ATOM 1453 N N . ALA A 1 188 ? 15.376 -1.659 -18.222 1.00 91.75 188 ALA A N 1
ATOM 1454 C CA . ALA A 1 188 ? 14.322 -0.649 -18.261 1.00 91.75 188 ALA A CA 1
ATOM 1455 C C . ALA A 1 188 ? 14.800 0.658 -18.917 1.00 91.75 188 ALA A C 1
ATOM 1457 O O . ALA A 1 188 ? 14.077 1.242 -19.724 1.00 91.75 188 ALA A O 1
ATOM 1458 N N . SER A 1 189 ? 16.022 1.106 -18.610 1.00 91.94 189 SER A N 1
ATOM 1459 C CA . SER A 1 189 ? 16.607 2.314 -19.209 1.00 91.94 189 SER A CA 1
ATOM 1460 C C . SER A 1 189 ? 16.794 2.153 -20.717 1.00 91.94 189 SER A C 1
ATOM 1462 O O . SER A 1 189 ? 16.404 3.038 -21.478 1.00 91.94 189 SER A O 1
ATOM 1464 N N . CYS A 1 190 ? 17.319 1.009 -21.163 1.00 91.06 190 CYS A N 1
ATOM 1465 C CA . CYS A 1 190 ? 17.409 0.667 -22.580 1.00 91.06 190 CYS A CA 1
ATOM 1466 C C . CYS A 1 190 ? 16.024 0.643 -23.239 1.00 91.06 190 CYS A C 1
ATOM 1468 O O . CYS A 1 190 ? 15.860 1.206 -24.320 1.00 91.06 190 CYS A O 1
ATOM 1470 N N . GLY A 1 191 ? 15.019 0.074 -22.569 1.00 92.00 191 GLY A N 1
ATOM 1471 C CA . GLY A 1 191 ? 13.633 0.071 -23.026 1.00 92.00 191 GLY A CA 1
ATOM 1472 C C . GLY A 1 191 ? 13.078 1.478 -23.251 1.00 92.00 191 GLY A C 1
ATOM 1473 O O . GLY A 1 191 ? 12.545 1.755 -24.322 1.00 92.00 191 GLY A O 1
ATOM 1474 N N . PHE A 1 192 ? 13.272 2.398 -22.302 1.00 91.56 192 PHE A N 1
ATOM 1475 C CA . PHE A 1 192 ? 12.847 3.798 -22.450 1.00 91.56 192 PHE A CA 1
ATOM 1476 C C . PHE A 1 192 ? 13.601 4.559 -23.551 1.00 91.56 192 PHE A C 1
ATOM 1478 O O . PHE A 1 192 ? 13.075 5.538 -24.077 1.00 91.56 192 PHE A O 1
ATOM 1485 N N . MET A 1 193 ? 14.817 4.134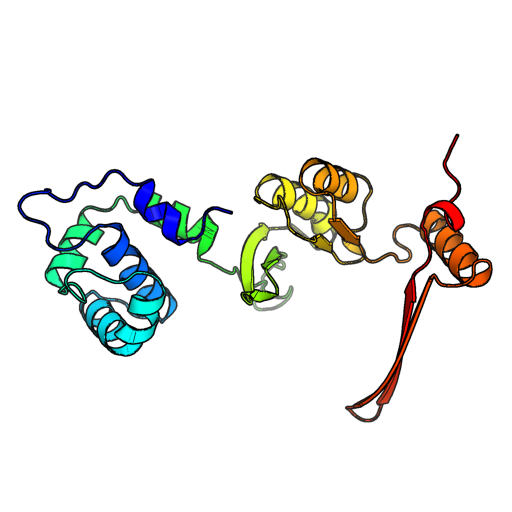 -23.904 1.00 90.69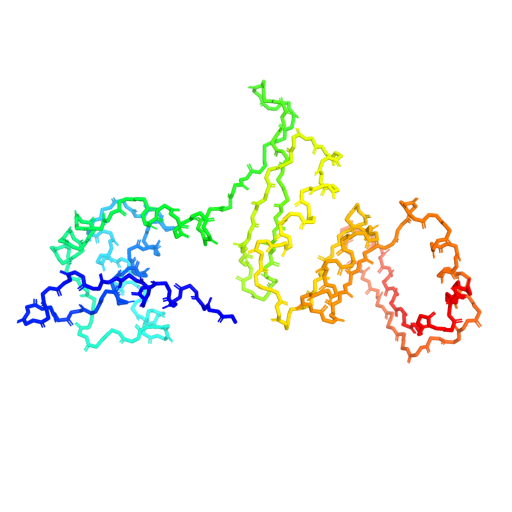 193 MET A N 1
ATOM 1486 C CA . MET A 1 193 ? 15.579 4.718 -25.013 1.00 90.69 193 MET A CA 1
ATOM 1487 C C . MET A 1 193 ? 15.174 4.149 -26.379 1.00 90.69 193 MET A C 1
ATOM 1489 O O . MET A 1 193 ? 15.210 4.872 -27.372 1.00 90.69 193 MET A O 1
ATOM 1493 N N . ALA A 1 194 ? 14.838 2.859 -26.441 1.00 90.56 194 ALA A N 1
ATOM 1494 C CA . ALA A 1 194 ? 14.607 2.137 -27.690 1.00 90.56 194 ALA A CA 1
ATOM 1495 C C . ALA A 1 194 ? 13.129 2.082 -28.105 1.00 90.56 194 ALA A C 1
ATOM 1497 O O . ALA A 1 194 ? 12.834 2.022 -29.299 1.00 90.56 194 ALA A O 1
ATOM 1498 N N . CYS A 1 195 ? 12.204 2.097 -27.143 1.00 89.12 195 CYS A N 1
ATOM 1499 C CA . CYS A 1 195 ? 10.776 1.944 -27.398 1.00 89.12 195 CYS A CA 1
ATOM 1500 C C . CYS A 1 195 ? 10.053 3.295 -27.376 1.00 89.12 195 CYS A C 1
ATOM 1502 O O . CYS A 1 195 ? 10.306 4.117 -26.490 1.00 89.12 195 CYS A O 1
ATOM 1504 N N . PRO A 1 196 ? 9.104 3.534 -28.299 1.00 89.25 196 PRO A N 1
ATOM 1505 C CA . PRO A 1 196 ? 8.241 4.697 -28.203 1.00 89.25 196 PRO A CA 1
ATOM 1506 C C . PRO A 1 196 ? 7.338 4.580 -26.959 1.00 89.25 196 PRO A C 1
ATOM 1508 O O . PRO A 1 196 ? 6.746 3.521 -26.734 1.00 89.25 196 PRO A O 1
ATOM 1511 N N . PRO A 1 197 ? 7.203 5.646 -26.152 1.00 91.12 197 PRO A N 1
ATOM 1512 C CA . PRO A 1 197 ? 6.312 5.638 -25.001 1.00 91.12 197 PRO A CA 1
ATOM 1513 C C . PRO A 1 197 ? 4.842 5.598 -25.431 1.00 91.12 197 PRO A C 1
ATOM 1515 O O . PRO A 1 197 ? 4.437 6.272 -26.376 1.00 91.12 197 PRO A O 1
ATOM 1518 N N . GLU A 1 198 ? 4.032 4.833 -24.703 1.00 92.75 198 GLU A N 1
ATOM 1519 C CA . GLU A 1 198 ? 2.576 4.759 -24.869 1.00 92.75 198 GLU A CA 1
ATOM 1520 C C . GLU A 1 198 ? 1.895 6.051 -24.403 1.00 92.75 198 GLU A C 1
ATOM 1522 O O . GLU A 1 198 ? 0.898 6.482 -24.976 1.00 92.75 198 GLU A O 1
ATOM 1527 N N . SER A 1 199 ? 2.460 6.695 -23.383 1.00 92.94 199 SER A N 1
ATOM 1528 C CA . SER A 1 199 ? 2.034 8.007 -22.907 1.00 92.94 199 SER A CA 1
ATOM 1529 C C . SER A 1 199 ? 3.225 8.769 -22.344 1.00 92.94 199 SER A C 1
ATOM 1531 O O . SER A 1 199 ? 4.141 8.168 -21.773 1.00 92.94 199 SER A O 1
ATOM 1533 N N . VAL A 1 200 ? 3.214 10.089 -22.514 1.00 93.69 200 VAL A N 1
ATOM 1534 C CA . VAL A 1 200 ? 4.207 11.011 -21.961 1.00 93.69 200 VAL A CA 1
ATOM 1535 C C . VAL A 1 200 ? 3.474 12.206 -21.374 1.00 93.69 200 VAL A C 1
ATOM 1537 O O . VAL A 1 200 ? 2.652 12.824 -22.047 1.00 93.69 200 VAL A O 1
ATOM 1540 N N . CYS A 1 201 ? 3.810 12.547 -20.139 1.00 94.56 201 CYS A N 1
ATOM 1541 C CA . CYS A 1 201 ? 3.445 13.802 -19.505 1.00 94.56 201 CYS A CA 1
ATOM 1542 C C . CYS A 1 201 ? 4.731 14.525 -19.103 1.00 94.56 201 CYS A C 1
ATOM 1544 O O . CYS A 1 201 ? 5.663 13.899 -18.593 1.00 94.56 201 CYS A O 1
ATOM 1546 N N . GLU A 1 202 ? 4.799 15.825 -19.354 1.00 94.19 202 GLU A N 1
ATOM 1547 C CA . GLU A 1 202 ? 5.923 16.662 -18.958 1.00 94.19 202 GLU A CA 1
ATOM 1548 C C . GLU A 1 202 ? 5.374 17.950 -18.358 1.00 94.19 202 GLU A C 1
ATOM 1550 O O . GLU A 1 202 ? 4.633 18.689 -19.004 1.00 94.19 202 GLU A O 1
ATOM 1555 N N . GLU A 1 203 ? 5.733 18.194 -17.107 1.00 94.56 203 GLU A N 1
ATOM 1556 C CA . GLU A 1 203 ? 5.351 19.382 -16.363 1.00 94.56 203 GLU A CA 1
ATOM 1557 C C . GLU A 1 203 ? 6.609 20.088 -15.879 1.00 94.56 203 GLU A C 1
ATOM 1559 O O . GLU A 1 203 ? 7.642 19.466 -15.612 1.00 94.56 203 GLU A O 1
ATOM 1564 N N . TRP A 1 204 ? 6.528 21.405 -15.755 1.00 92.00 204 TRP A N 1
ATOM 1565 C CA . TRP A 1 204 ? 7.587 22.202 -15.163 1.00 92.00 204 TRP A CA 1
ATOM 1566 C C . TRP A 1 204 ? 7.016 23.021 -14.013 1.00 92.00 204 TRP A C 1
ATOM 1568 O O . TRP A 1 204 ? 5.887 23.505 -14.072 1.00 92.00 204 TRP A O 1
ATOM 1578 N N . GLU A 1 205 ? 7.816 23.177 -12.969 1.00 92.12 205 GLU A N 1
ATOM 1579 C CA . GLU A 1 205 ? 7.475 23.942 -11.781 1.00 92.12 205 GLU A CA 1
ATOM 1580 C C . GLU A 1 205 ? 8.669 24.812 -11.380 1.00 92.12 205 GLU A C 1
ATOM 1582 O O . GLU A 1 205 ? 9.829 24.418 -11.528 1.00 92.12 205 GLU A O 1
ATOM 1587 N N . TYR A 1 206 ? 8.381 26.015 -10.885 1.00 88.75 206 TYR A N 1
ATOM 1588 C CA . TYR A 1 206 ? 9.369 26.856 -10.223 1.00 88.75 206 TYR A CA 1
ATOM 1589 C C . TYR A 1 206 ? 8.968 27.029 -8.763 1.00 88.75 206 TYR A C 1
ATOM 1591 O O . TYR A 1 206 ? 8.012 27.744 -8.465 1.00 88.75 206 TYR A O 1
ATOM 1599 N N . ASP A 1 207 ? 9.703 26.379 -7.865 1.00 81.88 207 ASP A N 1
ATOM 1600 C CA . ASP A 1 207 ? 9.436 26.416 -6.430 1.00 81.88 207 ASP A CA 1
ATOM 1601 C C . ASP A 1 207 ? 10.746 26.431 -5.625 1.00 81.88 207 ASP A C 1
ATOM 1603 O O . ASP A 1 207 ? 11.772 25.902 -6.055 1.00 81.88 207 ASP A O 1
ATOM 1607 N N . HIS A 1 208 ? 10.748 27.112 -4.474 1.00 80.94 208 HIS A N 1
ATOM 1608 C CA . HIS A 1 208 ? 11.912 27.279 -3.587 1.00 80.94 208 HIS A CA 1
ATOM 1609 C C . HIS A 1 208 ? 13.223 27.693 -4.305 1.00 80.94 208 HIS A C 1
ATOM 1611 O O . HIS A 1 208 ? 14.324 27.309 -3.904 1.00 80.94 208 HIS A O 1
ATOM 1617 N N . GLY A 1 209 ? 13.120 28.495 -5.374 1.00 89.19 209 GLY A N 1
ATOM 1618 C CA . GLY A 1 209 ? 14.268 28.967 -6.159 1.00 89.19 209 GLY A CA 1
ATOM 1619 C C . GLY A 1 209 ? 14.858 27.932 -7.123 1.00 89.19 209 GLY A C 1
ATOM 1620 O O . GLY A 1 209 ? 15.972 28.122 -7.615 1.00 89.19 209 GLY A O 1
ATOM 1621 N N . ARG A 1 210 ? 14.145 26.834 -7.389 1.00 89.75 210 ARG A N 1
ATOM 1622 C CA . ARG A 1 210 ? 14.553 25.775 -8.314 1.00 89.75 210 ARG A CA 1
ATOM 1623 C C . ARG A 1 210 ? 13.549 25.639 -9.445 1.00 89.75 210 ARG A C 1
ATOM 1625 O O . ARG A 1 210 ? 12.346 25.685 -9.224 1.00 89.75 210 ARG A O 1
ATOM 1632 N N . TYR A 1 211 ? 14.079 25.440 -10.647 1.00 91.31 211 TYR A N 1
ATOM 1633 C CA . TYR A 1 211 ? 13.307 24.985 -11.795 1.00 91.31 211 TYR A CA 1
ATOM 1634 C C . TYR A 1 211 ? 13.357 23.459 -11.811 1.00 91.31 211 TYR A C 1
ATOM 1636 O O . TYR A 1 211 ? 14.440 22.883 -11.938 1.00 91.31 211 TYR A O 1
ATOM 1644 N N . GLU A 1 212 ? 12.207 22.813 -11.659 1.00 93.56 212 GLU A N 1
ATOM 1645 C CA . GLU A 1 212 ? 12.077 21.361 -11.719 1.00 93.56 212 GLU A CA 1
ATOM 1646 C C . GLU A 1 212 ? 11.199 20.977 -12.908 1.00 93.56 212 GLU A C 1
ATOM 1648 O O . GLU A 1 212 ? 10.057 21.414 -13.021 1.00 93.56 212 GLU A O 1
ATOM 1653 N N . THR A 1 213 ? 11.730 20.138 -13.796 1.00 91.56 213 THR A N 1
ATOM 1654 C CA . THR A 1 213 ? 10.956 19.509 -14.870 1.00 91.56 213 THR A CA 1
ATOM 1655 C C . THR A 1 213 ? 10.697 18.061 -14.485 1.00 91.56 213 THR A C 1
ATOM 1657 O O . THR A 1 213 ? 11.635 17.301 -14.233 1.00 91.56 213 THR A O 1
ATOM 1660 N N . ARG A 1 214 ? 9.424 17.671 -14.433 1.00 92.69 214 ARG A N 1
ATOM 1661 C CA . ARG A 1 214 ? 8.989 16.304 -14.150 1.00 92.69 214 ARG A CA 1
ATOM 1662 C C . ARG A 1 214 ? 8.433 15.704 -15.426 1.00 92.69 214 ARG A C 1
ATOM 1664 O O . ARG A 1 214 ? 7.395 16.127 -15.923 1.00 92.69 214 ARG A O 1
ATOM 1671 N N . LYS A 1 215 ? 9.145 14.710 -15.949 1.00 92.06 215 LYS A N 1
ATOM 1672 C CA . LYS A 1 215 ? 8.724 13.936 -17.112 1.00 92.06 215 LYS A CA 1
ATOM 1673 C C . LYS A 1 215 ? 8.366 12.522 -16.684 1.00 92.06 215 LYS A C 1
ATOM 1675 O O . LYS A 1 215 ? 9.188 11.828 -16.089 1.00 92.06 215 LYS A O 1
ATOM 1680 N N . CYS A 1 216 ? 7.160 12.096 -17.026 1.00 92.44 216 CYS A N 1
ATOM 1681 C CA . CYS A 1 216 ? 6.673 10.743 -16.819 1.00 92.44 216 CYS A CA 1
ATOM 1682 C C . CYS A 1 216 ? 6.364 10.120 -18.177 1.00 92.44 216 CYS A C 1
ATOM 1684 O O . CYS A 1 216 ? 5.616 10.687 -18.968 1.00 92.44 216 CYS A O 1
ATOM 1686 N N . SER A 1 217 ? 6.929 8.949 -18.444 1.00 93.69 217 SER A N 1
ATOM 1687 C CA . SER A 1 217 ? 6.666 8.173 -19.655 1.00 93.69 217 SER A CA 1
ATOM 1688 C C . SER A 1 217 ? 6.298 6.743 -19.294 1.00 93.69 217 SER A C 1
ATOM 1690 O O . SER A 1 217 ? 6.844 6.189 -18.341 1.00 93.69 217 SER A O 1
ATOM 1692 N N . ILE A 1 218 ? 5.401 6.140 -20.069 1.00 94.31 218 ILE A N 1
ATOM 1693 C CA . ILE A 1 218 ? 4.946 4.758 -19.885 1.00 94.31 218 ILE A CA 1
ATOM 1694 C C . ILE A 1 218 ? 5.374 3.935 -21.097 1.00 94.31 218 ILE A C 1
ATOM 1696 O O . ILE A 1 218 ? 5.149 4.350 -22.229 1.00 94.31 218 ILE A O 1
ATOM 1700 N N . ILE A 1 219 ? 5.970 2.769 -20.859 1.00 93.69 219 ILE A N 1
ATOM 1701 C CA . ILE A 1 219 ? 6.255 1.744 -21.872 1.00 93.69 219 ILE A CA 1
ATOM 1702 C C . ILE A 1 219 ? 5.737 0.399 -21.364 1.00 93.69 219 ILE A C 1
ATOM 1704 O O . ILE A 1 219 ? 5.631 0.187 -20.153 1.00 93.69 219 ILE A O 1
ATOM 1708 N N . LYS A 1 220 ? 5.431 -0.531 -22.271 1.00 91.00 220 LYS A N 1
ATOM 1709 C CA . LYS A 1 220 ? 5.015 -1.882 -21.879 1.00 91.00 220 LYS A CA 1
ATOM 1710 C C . LYS A 1 220 ? 6.242 -2.682 -21.474 1.00 91.00 220 LYS A C 1
ATOM 1712 O O . LYS A 1 220 ? 7.219 -2.737 -22.213 1.00 91.00 220 LYS A O 1
ATOM 1717 N N . ALA A 1 221 ? 6.164 -3.355 -20.328 1.00 88.25 221 ALA A N 1
ATOM 1718 C CA . ALA A 1 221 ? 7.281 -4.139 -19.803 1.00 88.25 221 ALA A CA 1
ATOM 1719 C C . ALA A 1 221 ? 7.788 -5.192 -20.805 1.00 88.25 221 ALA A C 1
ATOM 1721 O O . ALA A 1 221 ? 8.992 -5.315 -20.984 1.00 88.25 221 ALA A O 1
ATOM 1722 N N . LYS A 1 222 ? 6.881 -5.867 -21.525 1.00 86.81 222 LYS A N 1
ATOM 1723 C CA . LYS A 1 222 ? 7.208 -6.861 -22.566 1.00 86.81 222 LYS A CA 1
ATOM 1724 C C . LYS A 1 222 ? 8.065 -6.328 -23.724 1.00 86.81 222 LYS A C 1
ATOM 1726 O O . LYS A 1 222 ? 8.735 -7.109 -24.387 1.00 86.81 222 LYS A O 1
ATOM 1731 N N . ASP A 1 223 ? 8.020 -5.020 -23.974 1.00 83.38 223 ASP A N 1
ATOM 1732 C CA . ASP A 1 223 ? 8.777 -4.383 -25.053 1.00 83.38 223 ASP A CA 1
ATOM 1733 C C . ASP A 1 223 ? 10.167 -3.931 -24.549 1.00 83.38 223 ASP A C 1
ATOM 1735 O O . ASP A 1 223 ? 11.072 -3.687 -25.341 1.00 83.38 223 ASP A O 1
ATOM 1739 N N . ALA A 1 224 ? 10.342 -3.838 -23.225 1.00 79.62 224 ALA A N 1
ATOM 1740 C CA . ALA A 1 224 ? 11.493 -3.229 -22.560 1.00 79.62 224 ALA A CA 1
ATOM 1741 C C . ALA A 1 224 ? 12.382 -4.223 -21.800 1.00 79.62 224 ALA A C 1
ATOM 1743 O O . ALA A 1 224 ? 13.588 -4.020 -21.706 1.00 79.62 224 ALA A O 1
ATOM 1744 N N . VAL A 1 225 ? 11.792 -5.276 -21.233 1.00 79.88 225 VAL A N 1
ATOM 1745 C CA . VAL A 1 225 ? 12.478 -6.255 -20.389 1.00 79.88 225 VAL A CA 1
ATOM 1746 C C . VAL A 1 225 ? 12.324 -7.629 -21.041 1.00 79.88 225 VAL A C 1
ATOM 1748 O O . VAL A 1 225 ? 11.196 -8.114 -21.156 1.00 79.88 225 VAL A O 1
ATOM 1751 N N . PRO A 1 226 ? 13.420 -8.264 -21.490 1.00 70.19 226 PRO A N 1
ATOM 1752 C CA . PRO A 1 226 ? 13.345 -9.580 -22.106 1.00 70.19 226 PRO A CA 1
ATOM 1753 C C . PRO A 1 226 ? 12.844 -10.614 -21.090 1.00 70.19 226 PRO A C 1
ATOM 1755 O O . PRO A 1 226 ? 13.345 -10.690 -19.965 1.00 70.19 226 PRO A O 1
ATOM 1758 N N . GLU A 1 227 ? 11.868 -11.435 -21.483 1.00 67.50 227 GLU A N 1
ATOM 1759 C CA . GLU A 1 227 ? 11.479 -12.598 -20.686 1.00 67.50 227 GLU A CA 1
ATOM 1760 C C . GLU A 1 227 ? 12.692 -13.531 -20.568 1.00 67.50 227 GLU A C 1
ATOM 1762 O O . GLU A 1 227 ? 13.282 -13.940 -21.571 1.00 67.50 227 GLU A O 1
ATOM 1767 N N . LYS A 1 228 ? 13.106 -13.850 -19.335 1.00 57.19 228 LYS A N 1
ATOM 1768 C CA . LYS A 1 228 ? 14.084 -14.922 -19.126 1.00 57.19 228 LYS A CA 1
ATOM 1769 C C . LYS A 1 228 ? 13.417 -16.239 -19.528 1.00 57.19 228 LYS A C 1
ATOM 1771 O O . LYS A 1 228 ? 12.502 -16.676 -18.835 1.00 57.19 228 LYS A O 1
ATOM 1776 N N . ILE A 1 229 ? 13.877 -16.802 -20.649 1.00 34.16 229 ILE A N 1
ATOM 1777 C CA . ILE A 1 229 ? 13.599 -18.171 -21.118 1.00 34.16 229 ILE A CA 1
ATOM 1778 C C . ILE A 1 229 ? 14.034 -19.180 -20.052 1.00 34.16 229 ILE A C 1
ATOM 1780 O O . ILE A 1 229 ? 15.128 -18.975 -19.472 1.00 34.16 229 ILE A O 1
#

pLDDT: mean 76.98, std 14.56, range [33.25, 94.56]